Protein AF-A0A2D6WS29-F1 (afdb_monomer_lite)

Structure (mmCIF, N/CA/C/O backbone):
data_AF-A0A2D6WS29-F1
#
_entry.id   AF-A0A2D6WS29-F1
#
loop_
_atom_site.group_PDB
_atom_site.id
_atom_site.type_symbol
_atom_site.label_atom_id
_atom_site.label_alt_id
_atom_site.label_comp_id
_atom_site.label_asym_id
_atom_site.label_entity_id
_atom_site.label_seq_id
_atom_site.pdbx_PDB_ins_code
_atom_site.Cartn_x
_atom_site.Cartn_y
_atom_site.Cartn_z
_atom_site.occupancy
_atom_site.B_iso_or_equiv
_atom_site.auth_seq_id
_atom_site.auth_comp_id
_atom_site.auth_asym_id
_atom_site.auth_atom_id
_atom_site.pdbx_PDB_model_num
ATOM 1 N N . MET A 1 1 ? -0.298 -12.961 -7.256 1.00 84.88 1 MET A N 1
ATOM 2 C CA . MET A 1 1 ? 0.796 -12.312 -8.012 1.00 84.88 1 MET A CA 1
ATOM 3 C C . MET A 1 1 ? 0.191 -11.856 -9.319 1.00 84.88 1 MET A C 1
ATOM 5 O O . MET A 1 1 ? -0.651 -12.585 -9.827 1.00 84.88 1 MET A O 1
ATOM 9 N N . PHE A 1 2 ? 0.563 -10.676 -9.800 1.00 91.56 2 PHE A N 1
ATOM 10 C CA . PHE A 1 2 ? -0.027 -10.065 -10.992 1.00 91.56 2 PHE A CA 1
ATOM 11 C C . PHE A 1 2 ? 1.018 -9.941 -12.096 1.00 91.56 2 PHE A C 1
ATOM 13 O O . PHE A 1 2 ? 2.192 -9.732 -11.808 1.00 91.56 2 PHE A O 1
ATOM 20 N N . ASP A 1 3 ? 0.596 -10.082 -13.338 1.00 88.62 3 ASP A N 1
ATOM 21 C CA . ASP A 1 3 ? 1.409 -9.943 -14.551 1.00 88.62 3 ASP A CA 1
ATOM 22 C C . ASP A 1 3 ? 0.886 -8.821 -15.459 1.00 88.62 3 ASP A C 1
ATOM 24 O O . ASP A 1 3 ? 1.663 -8.179 -16.156 1.00 88.62 3 ASP A O 1
ATOM 28 N N . THR A 1 4 ? -0.414 -8.527 -15.388 1.00 89.88 4 THR A N 1
ATOM 29 C CA . THR A 1 4 ? -1.097 -7.522 -16.208 1.00 89.88 4 THR A CA 1
ATOM 30 C C . THR A 1 4 ? -2.031 -6.637 -15.378 1.00 89.88 4 THR A C 1
ATOM 32 O O . THR A 1 4 ? -2.475 -7.011 -14.287 1.00 89.88 4 THR A O 1
ATOM 35 N N . GLN A 1 5 ? -2.369 -5.453 -15.904 1.00 90.50 5 GLN A N 1
ATOM 36 C CA . GLN A 1 5 ? -3.372 -4.576 -15.286 1.00 90.50 5 GLN A CA 1
ATOM 37 C C . GLN A 1 5 ? -4.768 -5.221 -15.270 1.00 90.50 5 GLN A C 1
ATOM 39 O O . GLN A 1 5 ? -5.537 -4.986 -14.337 1.00 90.50 5 GLN A O 1
ATOM 44 N N . ASP A 1 6 ? -5.085 -6.056 -16.261 1.00 88.69 6 ASP A N 1
ATOM 45 C CA . ASP A 1 6 ? -6.366 -6.763 -16.343 1.00 88.69 6 ASP A CA 1
ATOM 46 C C . ASP A 1 6 ? -6.488 -7.836 -15.261 1.00 88.69 6 ASP A C 1
ATOM 48 O O . ASP A 1 6 ? -7.550 -7.978 -14.661 1.00 88.69 6 ASP A O 1
ATOM 52 N N . ALA A 1 7 ? -5.392 -8.522 -14.916 1.00 91.00 7 ALA A N 1
ATOM 53 C CA . ALA A 1 7 ? -5.370 -9.437 -13.775 1.00 91.00 7 ALA A CA 1
ATOM 54 C C . ALA A 1 7 ? -5.639 -8.707 -12.447 1.00 91.00 7 ALA A C 1
ATOM 56 O O . ALA A 1 7 ? -6.324 -9.240 -11.571 1.00 91.00 7 ALA A O 1
ATOM 57 N N . VAL A 1 8 ? -5.131 -7.476 -12.294 1.00 91.44 8 VAL A N 1
ATOM 58 C CA . VAL A 1 8 ? -5.461 -6.625 -11.139 1.00 91.44 8 VAL A CA 1
ATOM 59 C C . VAL A 1 8 ? -6.936 -6.230 -11.171 1.00 91.44 8 VAL A C 1
ATOM 61 O O . VAL A 1 8 ? -7.610 -6.368 -10.157 1.00 91.44 8 VAL A O 1
ATOM 64 N N . ALA A 1 9 ? -7.460 -5.787 -12.315 1.00 89.62 9 ALA A N 1
ATOM 65 C CA . ALA A 1 9 ? -8.868 -5.410 -12.446 1.00 89.62 9 ALA A CA 1
ATOM 66 C C . ALA A 1 9 ? -9.812 -6.587 -12.144 1.00 89.62 9 ALA A C 1
ATOM 68 O O . ALA A 1 9 ? -10.751 -6.434 -11.369 1.00 89.62 9 ALA A O 1
ATOM 69 N N . ALA A 1 10 ? -9.511 -7.779 -12.663 1.00 90.25 10 ALA A N 1
ATOM 70 C CA . ALA A 1 10 ? -10.281 -8.995 -12.417 1.00 90.25 10 ALA A CA 1
ATOM 71 C C . ALA A 1 10 ? -10.328 -9.368 -10.926 1.00 90.25 10 ALA A C 1
ATOM 73 O O . ALA A 1 10 ? -11.366 -9.800 -10.431 1.00 90.25 10 ALA A O 1
ATOM 74 N N . ALA A 1 11 ? -9.235 -9.152 -10.187 1.00 90.56 11 ALA A N 1
ATOM 75 C CA . ALA A 1 11 ? -9.187 -9.405 -8.746 1.00 90.56 11 ALA A CA 1
ATOM 76 C C . ALA A 1 11 ? -10.026 -8.422 -7.905 1.00 90.56 11 ALA A C 1
ATOM 78 O O . ALA A 1 11 ? -10.224 -8.673 -6.717 1.00 90.56 11 ALA A O 1
ATOM 79 N N . PHE A 1 12 ? -10.484 -7.317 -8.500 1.00 93.00 12 PHE A N 1
ATOM 80 C CA . PHE A 1 12 ? -11.317 -6.291 -7.867 1.00 93.00 12 PHE A CA 1
ATOM 81 C C . PHE A 1 12 ? -12.674 -6.123 -8.568 1.00 93.00 12 PHE A C 1
ATOM 83 O O . PHE A 1 12 ? -13.382 -5.154 -8.297 1.00 93.00 12 PHE A O 1
ATOM 90 N N . ALA A 1 13 ? -13.053 -7.047 -9.457 1.00 89.00 13 ALA A N 1
ATOM 91 C CA . ALA A 1 13 ? -14.293 -6.956 -10.227 1.00 89.00 13 ALA A CA 1
ATOM 92 C C . ALA A 1 13 ? -15.543 -6.936 -9.327 1.00 89.00 13 ALA A C 1
ATOM 94 O O . ALA A 1 13 ? -16.506 -6.229 -9.606 1.00 89.00 13 ALA A O 1
ATOM 95 N N . ASP A 1 14 ? -15.511 -7.645 -8.197 1.00 88.25 14 ASP A N 1
ATOM 96 C CA . ASP A 1 14 ? -16.568 -7.638 -7.178 1.00 88.25 14 ASP A CA 1
ATOM 97 C C . ASP A 1 14 ? -16.692 -6.294 -6.435 1.00 88.25 14 ASP A C 1
ATOM 99 O O . ASP A 1 14 ? -17.742 -5.977 -5.870 1.00 88.25 14 ASP A O 1
ATOM 103 N N . LEU A 1 15 ? -15.635 -5.481 -6.462 1.00 89.56 15 LEU A N 1
ATOM 104 C CA . LEU A 1 15 ? -15.548 -4.189 -5.788 1.00 89.56 15 LEU A CA 1
ATOM 105 C C . LEU A 1 15 ? -15.700 -2.999 -6.738 1.00 89.56 15 LEU A C 1
ATOM 107 O O . LEU A 1 15 ? -15.555 -1.871 -6.278 1.00 89.56 15 LEU A O 1
ATOM 111 N N . GLU A 1 16 ? -16.006 -3.209 -8.022 1.00 86.62 16 GLU A N 1
ATOM 112 C CA . GLU A 1 16 ? -16.038 -2.147 -9.042 1.00 86.62 16 GLU A CA 1
ATOM 113 C C . GLU A 1 16 ? -16.914 -0.950 -8.632 1.00 86.62 16 GLU A C 1
ATOM 115 O O . GLU A 1 16 ? -16.499 0.197 -8.765 1.00 86.62 16 GLU A O 1
ATOM 120 N N . HIS A 1 17 ? -18.065 -1.213 -8.007 1.00 84.88 17 HIS A N 1
ATOM 121 C CA . HIS A 1 17 ? -18.982 -0.197 -7.473 1.00 84.88 17 HIS A CA 1
ATOM 122 C C . HIS A 1 17 ? -18.401 0.688 -6.347 1.00 84.88 17 HIS A C 1
ATOM 124 O O . HIS A 1 17 ? -18.993 1.708 -5.997 1.00 84.88 17 HIS A O 1
ATOM 130 N N . LEU A 1 18 ? -17.277 0.292 -5.744 1.00 86.19 18 LEU A N 1
ATOM 131 C CA . LEU A 1 18 ? -16.564 1.026 -4.690 1.00 86.19 18 LEU A CA 1
ATOM 132 C C . LEU A 1 18 ? -15.261 1.651 -5.188 1.00 86.19 18 LEU A C 1
ATOM 134 O O . LEU A 1 18 ? -14.570 2.318 -4.409 1.00 86.19 18 LEU A O 1
ATOM 138 N N . LEU A 1 19 ? -14.899 1.416 -6.447 1.00 87.88 19 LEU A N 1
ATOM 139 C CA . LEU A 1 19 ? -13.740 2.029 -7.071 1.00 87.88 19 LEU A CA 1
ATOM 140 C C . LEU A 1 19 ? -14.115 3.398 -7.636 1.00 87.88 19 LEU A C 1
ATOM 142 O O . LEU A 1 19 ? -15.277 3.702 -7.898 1.00 87.88 19 LEU A O 1
ATOM 146 N N . GLU A 1 20 ? -13.113 4.254 -7.790 1.00 81.94 20 GLU A N 1
ATOM 147 C CA . GLU A 1 20 ? -13.260 5.455 -8.596 1.00 81.94 20 GLU A CA 1
ATOM 148 C C . GLU A 1 20 ? -13.611 5.016 -10.020 1.00 81.94 20 GLU A C 1
ATOM 150 O O . GLU A 1 20 ? -12.925 4.155 -10.584 1.00 81.94 20 GLU A O 1
ATOM 155 N N . GLU A 1 21 ? -14.682 5.579 -10.591 1.00 69.88 21 GLU A N 1
ATOM 156 C CA . GLU A 1 21 ? -14.997 5.360 -11.999 1.00 69.88 21 GLU A CA 1
ATOM 157 C C . GLU A 1 21 ? -13.727 5.635 -12.796 1.00 69.88 21 GLU A C 1
ATOM 159 O O . GLU A 1 21 ? -13.125 6.707 -12.663 1.00 69.88 21 GLU A O 1
ATOM 164 N N . ARG A 1 22 ? -13.295 4.664 -13.611 1.00 54.88 22 ARG A N 1
ATOM 165 C CA . ARG A 1 22 ? -12.237 4.912 -14.587 1.00 54.88 22 ARG A CA 1
ATOM 166 C C . ARG A 1 22 ? -12.771 5.983 -15.522 1.00 54.88 22 ARG A C 1
ATOM 168 O O . ARG A 1 22 ? -13.411 5.670 -16.523 1.00 54.88 22 ARG A O 1
ATOM 175 N N . GLN A 1 23 ? -12.503 7.248 -15.207 1.00 42.84 23 GLN A N 1
ATOM 176 C CA . GLN A 1 23 ? -12.627 8.298 -16.191 1.00 42.84 23 GLN A CA 1
ATOM 177 C C . GLN A 1 23 ? -11.756 7.829 -17.355 1.00 42.84 23 GLN A C 1
ATOM 179 O O . GLN A 1 23 ? -10.572 7.538 -17.132 1.00 42.84 23 GLN A O 1
ATOM 184 N N . PRO A 1 24 ? -12.322 7.650 -18.562 1.00 36.03 24 PRO A N 1
ATOM 185 C CA . PRO A 1 24 ? -11.526 7.261 -19.712 1.00 36.03 24 PRO A CA 1
ATOM 186 C C . PRO A 1 24 ? -10.345 8.220 -19.765 1.00 36.03 24 PRO A C 1
ATOM 188 O O . PRO A 1 24 ? -10.563 9.425 -19.637 1.00 36.03 24 PRO A O 1
ATOM 191 N N . ALA A 1 25 ? -9.126 7.672 -19.844 1.00 37.72 25 ALA A N 1
ATOM 192 C CA . ALA A 1 25 ? -7.869 8.412 -19.788 1.00 37.72 25 ALA A CA 1
ATOM 193 C C . ALA A 1 25 ? -7.955 9.615 -20.726 1.00 37.72 25 ALA A C 1
ATOM 195 O O . ALA A 1 25 ? -7.787 9.450 -21.926 1.00 37.72 25 ALA A O 1
ATOM 196 N N . HIS A 1 26 ? -8.327 10.771 -20.171 1.00 43.31 26 HIS A N 1
ATOM 197 C CA . HIS A 1 26 ? -8.846 11.922 -20.898 1.00 43.31 26 HIS A CA 1
ATOM 198 C C . HIS A 1 26 ? -9.660 11.519 -22.141 1.00 43.31 26 HIS A C 1
ATOM 200 O O . HIS A 1 26 ? -9.101 11.435 -23.238 1.00 43.31 26 HIS A O 1
ATOM 206 N N . ALA A 1 27 ? -10.985 11.341 -22.025 1.00 40.34 27 ALA A N 1
ATOM 207 C CA . ALA A 1 27 ? -11.844 11.595 -23.187 1.00 40.34 27 ALA A CA 1
ATOM 208 C C . ALA A 1 27 ? -11.322 12.897 -23.800 1.00 40.34 27 ALA A C 1
ATOM 210 O O . ALA A 1 27 ? -11.296 13.900 -23.083 1.00 40.34 27 ALA A O 1
ATOM 211 N N . ARG A 1 28 ? -10.721 12.809 -25.005 1.00 48.47 28 ARG A N 1
ATOM 212 C CA . ARG A 1 28 ? -9.866 13.864 -25.571 1.00 48.47 28 ARG A CA 1
ATOM 213 C C . ARG A 1 28 ? -10.527 15.190 -25.247 1.00 48.47 28 ARG A C 1
ATOM 215 O O . ARG A 1 28 ? -11.671 15.374 -25.647 1.00 48.47 28 ARG A O 1
ATOM 222 N N . TYR A 1 29 ? -9.867 16.032 -24.452 1.00 64.69 29 TYR A N 1
ATOM 223 C CA . TYR A 1 29 ? -10.453 17.300 -24.038 1.00 64.69 29 TYR A CA 1
ATOM 224 C C . TYR A 1 29 ? -10.561 18.148 -25.302 1.00 64.69 29 TYR A C 1
ATOM 226 O O . TYR A 1 29 ? -9.579 18.715 -25.776 1.00 64.69 29 TYR A O 1
ATOM 234 N N . VAL A 1 30 ? -11.728 18.077 -25.935 1.00 75.50 30 VAL A N 1
ATOM 235 C CA . VAL A 1 30 ? -12.054 18.718 -27.200 1.00 75.50 30 VAL A CA 1
ATOM 236 C C . VAL A 1 30 ? -13.146 19.722 -26.923 1.00 75.50 30 VAL A C 1
ATOM 238 O O . VAL A 1 30 ? -14.045 19.493 -26.111 1.00 75.50 30 VAL A O 1
ATOM 241 N N . CYS A 1 31 ? -13.065 20.863 -27.589 1.00 74.56 31 CYS A N 1
ATOM 242 C CA . CYS A 1 31 ? -14.087 21.877 -27.454 1.00 74.56 31 CYS A CA 1
ATOM 243 C C . CYS A 1 31 ? -15.406 21.305 -27.978 1.00 74.56 31 CYS A C 1
ATOM 245 O O . CYS A 1 31 ? -15.473 20.874 -29.128 1.00 74.56 31 CYS A O 1
ATOM 247 N N . ALA A 1 32 ? -16.461 21.343 -27.162 1.00 75.69 32 ALA A N 1
ATOM 248 C CA . ALA A 1 32 ? -17.780 20.848 -27.559 1.00 75.69 32 ALA A CA 1
ATOM 249 C C . ALA A 1 32 ? -18.361 21.594 -28.778 1.00 75.69 32 ALA A C 1
ATOM 251 O O . ALA A 1 32 ? -19.249 21.078 -29.447 1.00 75.69 32 ALA A O 1
ATOM 252 N N . VAL A 1 33 ? -17.856 22.799 -29.066 1.00 78.81 33 VAL A N 1
ATOM 253 C CA . VAL A 1 33 ? -18.329 23.658 -30.159 1.00 78.81 33 VAL A CA 1
ATOM 254 C C . VAL A 1 33 ? -17.526 23.456 -31.445 1.00 78.81 33 VAL A C 1
ATOM 256 O O . VAL A 1 33 ? -18.114 23.387 -32.518 1.00 78.81 33 VAL A O 1
ATOM 259 N N . CYS A 1 34 ? -16.194 23.362 -31.368 1.00 82.50 34 CYS A N 1
ATOM 260 C CA . CYS A 1 34 ? -15.343 23.343 -32.567 1.00 82.50 34 CYS A CA 1
ATOM 261 C C . CYS A 1 34 ? -14.404 22.135 -32.685 1.00 82.50 34 CYS A C 1
ATOM 263 O O . CYS A 1 34 ? -13.655 22.040 -33.652 1.00 82.50 34 CYS A O 1
ATOM 265 N N . GLY A 1 35 ? -14.385 21.237 -31.698 1.00 81.12 35 GLY A N 1
ATOM 266 C CA . GLY A 1 35 ? -13.481 20.085 -31.664 1.00 81.12 35 GLY A CA 1
ATOM 267 C C . GLY A 1 35 ? -12.006 20.424 -31.405 1.00 81.12 35 GLY A C 1
ATOM 268 O O . GLY A 1 35 ? -11.173 19.521 -31.398 1.00 81.12 35 GLY A O 1
ATOM 269 N N . GLY A 1 36 ? -11.663 21.698 -31.181 1.00 79.94 36 GLY A N 1
ATOM 270 C CA . GLY A 1 36 ? -10.294 22.134 -30.904 1.00 79.94 36 GLY A CA 1
ATOM 271 C C . GLY A 1 36 ? -9.732 21.536 -29.611 1.00 79.94 36 GLY A C 1
ATOM 272 O O . GLY A 1 36 ? -10.459 21.361 -28.636 1.00 79.94 36 GLY A O 1
ATOM 273 N N . THR A 1 37 ? -8.432 21.239 -29.606 1.00 78.12 37 THR A N 1
ATOM 274 C CA . THR A 1 37 ? -7.717 20.588 -28.489 1.00 78.12 37 THR A CA 1
ATOM 275 C C . THR A 1 37 ? -6.831 21.543 -27.688 1.00 78.12 37 THR A C 1
ATOM 277 O O . THR A 1 37 ? -6.173 21.123 -26.739 1.00 78.12 37 THR A O 1
ATOM 280 N N . HIS A 1 38 ? -6.772 22.818 -28.080 1.00 78.44 38 HIS A N 1
ATOM 281 C CA . HIS A 1 38 ? -5.945 23.837 -27.439 1.00 78.44 38 HIS A CA 1
ATOM 282 C C . HIS A 1 38 ? -6.805 24.790 -26.607 1.00 78.44 38 HIS A C 1
ATOM 284 O O . HIS A 1 38 ? -7.804 25.333 -27.090 1.00 78.44 38 HIS A O 1
ATOM 290 N N . PHE A 1 39 ? -6.394 24.995 -25.356 1.00 80.62 39 PHE A N 1
ATOM 291 C CA . PHE A 1 39 ? -7.100 25.821 -24.385 1.00 80.62 39 PHE A CA 1
ATOM 292 C C . PHE A 1 39 ? -6.112 26.665 -23.585 1.00 80.62 39 PHE A C 1
ATOM 294 O O . PHE A 1 39 ? -5.075 26.155 -23.161 1.00 80.62 39 PHE A O 1
ATOM 301 N N . ASP A 1 40 ? -6.476 27.920 -23.343 1.00 78.50 40 ASP A N 1
ATOM 302 C CA . ASP A 1 40 ? -5.787 28.808 -22.413 1.00 78.50 40 ASP A CA 1
ATOM 303 C C . ASP A 1 40 ? -6.520 28.811 -21.070 1.00 78.50 40 ASP A C 1
ATOM 305 O O . ASP A 1 40 ? -7.748 28.921 -21.014 1.00 78.50 40 ASP A O 1
ATOM 309 N N . ARG A 1 41 ? -5.766 28.703 -19.974 1.00 77.31 41 ARG A N 1
ATOM 310 C CA . ARG A 1 41 ? -6.326 28.678 -18.619 1.00 77.31 41 ARG A CA 1
ATOM 311 C C . ARG A 1 41 ? -6.425 30.088 -18.044 1.00 77.31 41 ARG A C 1
ATOM 313 O O . ARG A 1 41 ? -5.408 30.749 -17.831 1.00 77.31 41 ARG A O 1
ATOM 320 N N . GLY A 1 42 ? -7.644 30.516 -17.739 1.00 69.38 42 GLY A N 1
ATOM 321 C CA . GLY A 1 42 ? -7.941 31.735 -16.994 1.00 69.38 42 GLY A CA 1
ATOM 322 C C . GLY A 1 42 ? -8.217 31.453 -15.516 1.00 69.38 42 GLY A C 1
ATOM 323 O O . GLY A 1 42 ? -8.604 30.350 -15.136 1.00 69.38 42 GLY A O 1
ATOM 324 N N . SER A 1 43 ? -8.028 32.464 -14.669 1.00 71.06 43 SER A N 1
ATOM 325 C CA . SER A 1 43 ? -8.416 32.442 -13.255 1.00 71.06 43 SER A CA 1
ATOM 326 C C . SER A 1 43 ? -9.047 33.779 -12.884 1.00 71.06 43 SER A C 1
ATOM 328 O O . SER A 1 43 ? -8.679 34.824 -13.430 1.00 71.06 43 SER A O 1
ATOM 330 N N . ASN A 1 44 ? -10.023 33.746 -11.978 1.00 67.38 44 ASN A N 1
ATOM 331 C CA . ASN A 1 44 ? -10.654 34.963 -11.487 1.00 67.38 44 ASN A CA 1
ATOM 332 C C . ASN A 1 44 ? -9.736 35.666 -10.470 1.00 67.38 44 ASN A C 1
ATOM 334 O O . ASN A 1 44 ? -9.187 35.008 -9.581 1.00 67.38 44 ASN A O 1
ATOM 338 N N . PRO A 1 45 ? -9.591 37.003 -10.535 1.00 53.91 45 PRO A N 1
ATOM 339 C CA . PRO A 1 45 ? -8.806 37.753 -9.560 1.00 53.91 45 PRO A CA 1
ATOM 340 C C . PRO A 1 45 ? -9.297 37.481 -8.131 1.00 53.91 45 PRO A C 1
ATOM 342 O O . PRO A 1 45 ? -10.466 37.698 -7.824 1.00 53.91 45 PRO A O 1
ATOM 345 N N . GLY A 1 46 ? -8.404 37.007 -7.259 1.00 54.38 46 GLY A N 1
ATOM 346 C CA . GLY A 1 46 ? -8.722 36.696 -5.859 1.00 54.38 46 GLY A CA 1
ATOM 347 C C . GLY A 1 46 ? -9.182 35.258 -5.583 1.00 54.38 46 GLY A C 1
ATOM 348 O O . GLY A 1 46 ? -9.349 34.918 -4.417 1.00 54.38 46 GLY A O 1
ATOM 349 N N . HIS A 1 47 ? -9.320 34.400 -6.603 1.00 54.78 47 HIS A N 1
ATOM 350 C CA . HIS A 1 47 ? -9.623 32.971 -6.442 1.00 54.78 47 HIS A CA 1
ATOM 351 C C . HIS A 1 47 ? -8.511 32.101 -7.045 1.00 54.78 47 HIS A C 1
ATOM 353 O O . HIS A 1 47 ? -8.573 31.712 -8.208 1.00 54.78 47 HIS A O 1
ATOM 359 N N . SER A 1 48 ? -7.505 31.752 -6.237 1.00 56.69 48 SER A N 1
ATOM 360 C CA . SER A 1 48 ? -6.357 30.928 -6.659 1.00 56.69 48 SER A CA 1
ATOM 361 C C . SER A 1 48 ? -6.720 29.501 -7.087 1.00 56.69 48 SER A C 1
ATOM 363 O O . SER A 1 48 ? -5.929 28.852 -7.763 1.00 56.69 48 SER A O 1
ATOM 365 N N . GLU A 1 49 ? -7.903 29.017 -6.706 1.00 53.31 49 GLU A N 1
ATOM 366 C CA . GLU A 1 49 ? -8.348 27.633 -6.930 1.00 53.31 49 GLU A CA 1
ATOM 367 C C . GLU A 1 49 ? -9.539 27.527 -7.896 1.00 53.31 49 GLU A C 1
ATOM 369 O O . GLU A 1 49 ? -9.989 26.426 -8.208 1.00 53.31 49 GLU A O 1
ATOM 374 N N . CYS A 1 50 ? -10.031 28.657 -8.419 1.00 60.78 50 CYS A N 1
ATOM 375 C CA . CYS A 1 50 ? -11.048 28.678 -9.468 1.00 60.78 50 CYS A CA 1
ATOM 376 C C . CYS A 1 50 ? -10.386 29.037 -10.798 1.00 60.78 50 CYS A C 1
ATOM 378 O O . CYS A 1 50 ? -9.873 30.148 -10.973 1.00 60.78 50 CYS A O 1
ATOM 380 N N . TYR A 1 51 ? -10.414 28.098 -11.738 1.00 66.06 51 TYR A N 1
ATOM 381 C CA . TYR A 1 51 ? -9.935 28.297 -13.097 1.00 66.06 51 TYR A CA 1
ATOM 382 C C . TYR A 1 51 ? -11.025 27.939 -14.104 1.00 66.06 51 TYR A C 1
ATOM 384 O O . TYR A 1 51 ? -11.956 27.200 -13.795 1.00 66.06 51 TYR A O 1
ATOM 392 N N . TYR A 1 52 ? -10.916 28.510 -15.296 1.00 73.19 52 TYR A N 1
ATOM 393 C CA . TYR A 1 52 ? -11.742 28.181 -16.450 1.00 73.19 52 TYR A CA 1
ATOM 394 C C . TYR A 1 52 ? -10.833 28.029 -17.665 1.00 73.19 52 TYR A C 1
ATOM 396 O O . TYR A 1 52 ? -9.815 28.716 -17.773 1.00 73.19 52 TYR A O 1
ATOM 404 N N . ASP A 1 53 ? -11.197 27.141 -18.582 1.00 78.88 53 ASP A N 1
ATOM 405 C CA . ASP A 1 53 ? -10.431 26.921 -19.804 1.00 78.88 53 ASP A CA 1
ATOM 406 C C . ASP A 1 53 ? -11.151 27.581 -20.984 1.00 78.88 53 ASP A C 1
ATOM 408 O O . ASP A 1 53 ? -12.351 27.388 -21.192 1.00 78.88 53 ASP A O 1
ATOM 412 N N . VAL A 1 54 ? -10.419 28.361 -21.776 1.00 81.50 54 VAL A N 1
ATOM 413 C CA . VAL A 1 54 ? -10.934 29.043 -22.968 1.00 81.50 54 VAL A CA 1
ATOM 414 C C . VAL A 1 54 ? -10.338 28.386 -24.201 1.00 81.50 54 VAL A C 1
ATOM 416 O O . VAL A 1 54 ? -9.120 28.334 -24.349 1.00 81.50 54 VAL A O 1
ATOM 419 N N . CYS A 1 55 ? -11.178 27.882 -25.104 1.00 85.31 55 CYS A N 1
ATOM 420 C CA . CYS A 1 55 ? -10.698 27.296 -26.353 1.00 85.31 55 CYS A CA 1
ATOM 421 C C . CYS A 1 55 ? -10.004 28.362 -27.211 1.00 85.31 55 CYS A C 1
ATOM 423 O O . CYS A 1 55 ? -10.623 29.363 -27.572 1.00 85.31 55 CYS A O 1
ATOM 425 N N . THR A 1 56 ? -8.756 28.124 -27.611 1.00 83.44 56 THR A N 1
ATOM 426 C CA . THR A 1 56 ? -7.992 29.084 -28.429 1.00 83.44 56 THR A CA 1
ATOM 427 C C . THR A 1 56 ? -8.523 29.189 -29.858 1.00 83.44 56 THR A C 1
ATOM 429 O O . THR A 1 56 ? -8.309 30.195 -30.526 1.00 83.44 56 THR A O 1
ATOM 432 N N . SER A 1 57 ? -9.238 28.165 -30.339 1.00 83.44 57 SER A N 1
ATOM 433 C CA . SER A 1 57 ? -9.756 28.119 -31.711 1.00 83.44 57 SER A CA 1
ATOM 434 C C . SER A 1 57 ? -11.093 28.842 -31.894 1.00 83.44 57 SER A C 1
ATOM 436 O O . SER A 1 57 ? -11.352 29.352 -32.977 1.00 83.44 57 SER A O 1
ATOM 438 N N . CYS A 1 58 ? -11.959 28.876 -30.875 1.00 86.25 58 CYS A N 1
ATOM 439 C CA . CYS A 1 58 ? -13.299 29.478 -30.991 1.00 86.25 58 CYS A CA 1
ATOM 440 C C . CYS A 1 58 ? -13.688 30.418 -29.840 1.00 86.25 58 CYS A C 1
ATOM 442 O O . CYS A 1 58 ? -14.758 31.019 -29.881 1.00 86.25 58 CYS A O 1
ATOM 444 N N . GLY A 1 59 ? -12.856 30.545 -28.806 1.00 80.00 59 GLY A N 1
ATOM 445 C CA . GLY A 1 59 ? -13.127 31.399 -27.649 1.00 80.00 59 GLY A CA 1
ATOM 446 C C . GLY A 1 59 ? -14.191 30.861 -26.689 1.00 80.00 59 GLY A C 1
ATOM 447 O O . GLY A 1 59 ? -14.527 31.543 -25.724 1.00 80.00 59 GLY A O 1
ATOM 448 N N . THR A 1 60 ? -14.735 29.658 -26.914 1.00 82.81 60 THR A N 1
ATOM 449 C CA . THR A 1 60 ? -15.704 29.059 -25.989 1.00 82.81 60 THR A CA 1
ATOM 450 C C . THR A 1 60 ? -15.046 28.763 -24.646 1.00 82.81 60 THR A C 1
ATOM 452 O O . THR A 1 60 ? -14.035 28.061 -24.579 1.00 82.81 60 THR A O 1
ATOM 455 N N . ILE A 1 61 ? -15.658 29.276 -23.579 1.00 75.50 61 ILE A N 1
ATOM 456 C CA . ILE A 1 61 ? -15.289 28.967 -22.201 1.00 75.50 61 ILE A CA 1
ATOM 457 C C . ILE A 1 61 ? -15.897 27.609 -21.858 1.00 75.50 61 ILE A C 1
ATOM 459 O O . ILE A 1 61 ? -17.119 27.460 -21.804 1.00 75.50 61 ILE A O 1
ATOM 463 N N . MET A 1 62 ? -15.043 26.615 -21.643 1.00 66.31 62 MET A N 1
ATOM 464 C CA . MET A 1 62 ? -15.460 25.329 -21.106 1.00 66.31 62 MET A CA 1
ATOM 465 C C . MET A 1 62 ? -15.575 25.486 -19.592 1.00 66.31 62 MET A C 1
ATOM 467 O O . MET A 1 62 ? -14.595 25.790 -18.910 1.00 66.31 62 MET A O 1
ATOM 471 N N . ALA A 1 63 ? -16.778 25.289 -19.057 1.00 56.62 63 ALA A N 1
ATOM 472 C CA . ALA A 1 63 ? -16.988 25.179 -17.620 1.00 56.62 63 ALA A CA 1
ATOM 473 C C . ALA A 1 63 ? -16.472 23.808 -17.151 1.00 56.62 63 ALA A C 1
ATOM 475 O O . ALA A 1 63 ? -17.254 22.896 -16.892 1.00 56.62 63 ALA A O 1
ATOM 476 N N . SER A 1 64 ? -15.151 23.619 -17.112 1.00 51.25 64 SER A N 1
ATOM 477 C CA . SER A 1 64 ? -14.570 22.448 -16.466 1.00 51.25 64 SER A CA 1
ATOM 478 C C . SER A 1 64 ? -14.710 22.638 -14.959 1.00 51.25 64 SER A C 1
ATOM 480 O O . SER A 1 64 ? -14.067 23.484 -14.353 1.00 51.25 64 SER A O 1
ATOM 482 N N . THR A 1 65 ? -15.669 21.898 -14.405 1.00 45.00 65 THR A N 1
ATOM 483 C CA . THR A 1 65 ? -15.786 21.443 -13.018 1.00 45.00 65 THR A CA 1
ATOM 484 C C . THR A 1 65 ? -15.121 22.343 -11.983 1.00 45.00 65 THR A C 1
ATOM 486 O O . THR A 1 65 ? -13.903 22.305 -11.821 1.00 45.00 65 THR A O 1
ATOM 489 N N . PHE A 1 66 ? -15.942 23.083 -11.223 1.00 41.91 66 PHE A N 1
ATOM 490 C CA . PHE A 1 66 ? -15.547 23.670 -9.943 1.00 41.91 66 PHE A CA 1
ATOM 491 C C . PHE A 1 66 ? -14.588 22.711 -9.236 1.00 41.91 66 PHE A C 1
ATOM 493 O O . PHE A 1 66 ? -14.981 21.593 -8.892 1.00 41.91 66 PHE A O 1
ATOM 500 N N . GLY A 1 67 ? -13.325 23.113 -9.071 1.00 43.53 67 GLY A N 1
ATOM 501 C CA . GLY A 1 67 ? -12.422 22.401 -8.185 1.00 43.53 67 GLY A CA 1
ATOM 502 C C . GLY A 1 67 ? -13.130 22.337 -6.843 1.00 43.53 67 GLY A C 1
ATOM 503 O O . GLY A 1 67 ? -13.366 23.376 -6.231 1.00 43.53 67 GLY A O 1
ATOM 504 N N . VAL A 1 68 ? -13.579 21.146 -6.440 1.00 41.47 68 VAL A N 1
ATOM 505 C CA . VAL A 1 68 ? -14.150 20.956 -5.109 1.00 41.47 68 VAL A CA 1
ATOM 506 C C . VAL A 1 68 ? -13.028 21.328 -4.159 1.00 41.47 68 VAL A C 1
ATOM 508 O O . VAL A 1 68 ? -12.045 20.591 -4.064 1.00 41.47 68 VAL A O 1
ATOM 511 N N . CYS A 1 69 ? -13.156 22.504 -3.545 1.00 39.09 69 CYS A N 1
ATOM 512 C CA . CYS A 1 69 ? -12.228 23.003 -2.550 1.00 39.09 69 CYS A CA 1
ATOM 513 C C . CYS A 1 69 ? -12.018 21.890 -1.521 1.00 39.09 69 CYS A C 1
ATOM 515 O O . CYS A 1 69 ? -12.984 21.280 -1.052 1.00 39.09 69 CYS A O 1
ATOM 517 N N . ASP A 1 70 ? -10.764 21.594 -1.195 1.00 42.72 70 ASP A N 1
ATOM 518 C CA . ASP A 1 70 ? -10.427 20.568 -0.204 1.00 42.72 70 ASP A CA 1
ATOM 519 C C . ASP A 1 70 ? -11.091 20.881 1.161 1.00 42.72 70 ASP A C 1
ATOM 521 O O . ASP A 1 70 ? -11.520 19.987 1.891 1.00 42.72 70 ASP A O 1
ATOM 525 N N . ASP A 1 71 ? -11.334 22.170 1.429 1.00 41.66 71 ASP A N 1
ATOM 526 C CA . ASP A 1 71 ? -12.032 22.695 2.613 1.00 41.66 71 ASP A CA 1
ATOM 527 C C . ASP A 1 71 ? -13.543 22.361 2.637 1.00 41.66 71 ASP A C 1
ATOM 529 O O . ASP A 1 71 ? -14.182 22.342 3.689 1.00 41.66 71 ASP A O 1
ATOM 533 N N . GLN A 1 72 ? -14.139 22.029 1.484 1.00 44.31 72 GLN A N 1
ATOM 534 C CA . GLN A 1 72 ? -15.518 21.528 1.387 1.00 44.31 72 GLN A CA 1
ATOM 535 C C . GLN A 1 72 ? -15.619 20.008 1.574 1.00 44.31 72 GLN A C 1
ATOM 537 O O . GLN A 1 72 ? -16.700 19.513 1.900 1.00 44.31 72 GLN A O 1
ATOM 542 N N . ARG A 1 73 ? -14.516 19.256 1.421 1.00 46.97 73 ARG A N 1
ATOM 543 C CA . ARG A 1 73 ? -14.472 17.826 1.781 1.00 46.97 73 ARG A CA 1
ATOM 544 C C . ARG A 1 73 ? -14.265 17.614 3.278 1.00 46.97 73 ARG A C 1
ATOM 546 O O . ARG A 1 73 ? -14.735 16.606 3.805 1.00 46.97 73 ARG A O 1
ATOM 553 N N . TYR A 1 74 ? -13.624 18.554 3.977 1.00 44.00 74 TYR A N 1
ATOM 554 C CA . TYR A 1 74 ? -13.340 18.425 5.405 1.00 44.00 74 TYR A CA 1
ATOM 555 C C . TYR A 1 74 ? -13.547 19.744 6.155 1.00 44.00 74 TYR A C 1
ATOM 557 O O . TYR A 1 74 ? -12.778 20.675 5.956 1.00 44.00 74 TYR A O 1
ATOM 565 N N . PRO A 1 75 ? -14.513 19.827 7.092 1.00 36.50 75 PRO A N 1
ATOM 566 C CA . PRO A 1 75 ? -14.679 21.029 7.902 1.00 36.50 75 PRO A CA 1
ATOM 567 C C . PRO A 1 75 ? -13.436 21.283 8.778 1.00 36.50 75 PRO A C 1
ATOM 569 O O . PRO A 1 75 ? -12.803 20.319 9.230 1.00 36.50 75 PRO A O 1
ATOM 572 N N . PRO A 1 76 ? -13.117 22.549 9.112 1.00 36.88 76 PRO A N 1
ATOM 573 C CA . PRO A 1 76 ? -11.955 22.887 9.926 1.00 36.88 76 PRO A CA 1
ATOM 574 C C . PRO A 1 76 ? -12.102 22.298 11.337 1.00 36.88 76 PRO A C 1
ATOM 576 O O . PRO A 1 76 ? -12.955 22.700 12.135 1.00 36.88 76 PRO A O 1
ATOM 579 N N . ARG A 1 77 ? -11.265 21.306 11.664 1.00 46.03 77 ARG A N 1
ATOM 580 C CA . ARG A 1 77 ? -11.273 20.619 12.967 1.00 46.03 77 ARG A CA 1
ATOM 581 C C . ARG A 1 77 ? -10.251 21.237 13.918 1.00 46.03 77 ARG A C 1
ATOM 583 O O . ARG A 1 77 ? -9.091 21.446 13.570 1.00 46.03 77 ARG A O 1
ATOM 590 N N . ARG A 1 78 ? -10.691 21.493 15.156 1.00 39.62 78 ARG A N 1
ATOM 591 C CA . ARG A 1 78 ? -9.885 22.113 16.222 1.00 39.62 78 ARG A CA 1
ATOM 592 C C . ARG A 1 78 ? -8.619 21.305 16.504 1.00 39.62 78 ARG A C 1
ATOM 594 O O . ARG A 1 78 ? -8.664 20.090 16.707 1.00 39.62 78 ARG A O 1
ATOM 601 N N . SER A 1 79 ? -7.495 22.012 16.557 1.00 42.50 79 SER A N 1
ATOM 602 C CA . SER A 1 79 ? -6.174 21.443 16.765 1.00 42.50 79 SER A CA 1
ATOM 603 C C . SER A 1 79 ? -5.970 20.992 18.214 1.00 42.50 79 SER A C 1
ATOM 605 O O . SER A 1 79 ? -5.891 21.772 19.152 1.00 42.50 79 SER A O 1
ATOM 607 N N . THR A 1 80 ? -5.813 19.687 18.380 1.00 45.00 80 THR A N 1
ATOM 608 C CA . THR A 1 80 ? -4.910 19.061 19.354 1.00 45.00 80 THR A CA 1
ATOM 609 C C . THR A 1 80 ? -4.407 17.774 18.689 1.00 45.00 80 THR A C 1
ATOM 611 O O . THR A 1 80 ? -5.097 17.274 17.811 1.00 45.00 80 THR A O 1
ATOM 614 N N . SER A 1 81 ? -3.202 17.282 19.021 1.00 50.19 81 SER A N 1
ATOM 615 C CA . SER A 1 81 ? -2.574 15.958 18.731 1.00 50.19 81 SER A CA 1
ATOM 616 C C . SER A 1 81 ? -3.091 15.060 17.572 1.00 50.19 81 SER A C 1
ATOM 618 O O . SER A 1 81 ? -2.287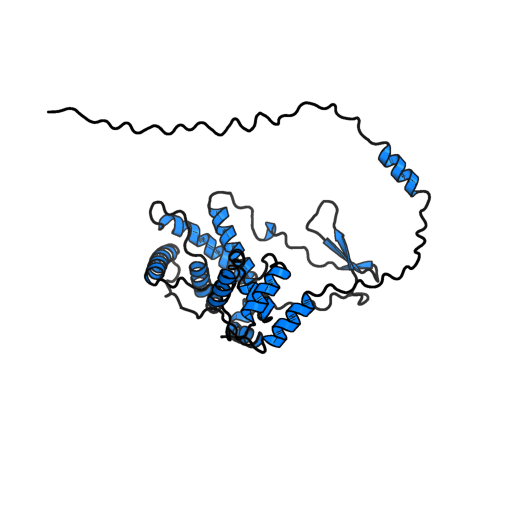 14.530 16.806 1.00 50.19 81 SER A O 1
ATOM 620 N N . ASN A 1 82 ? -4.401 14.842 17.460 1.00 55.03 82 ASN A N 1
ATOM 621 C CA . ASN A 1 82 ? -5.123 14.157 16.387 1.00 55.03 82 ASN A CA 1
ATOM 622 C C . ASN A 1 82 ? -4.803 14.690 14.982 1.00 55.03 82 ASN A C 1
ATOM 624 O O . ASN A 1 82 ? -4.745 13.884 14.058 1.00 55.03 82 ASN A O 1
ATOM 628 N N . TYR A 1 83 ? -4.500 15.988 14.837 1.00 61.94 83 TYR A N 1
ATOM 629 C CA . TYR A 1 83 ? -4.088 16.587 13.557 1.00 61.94 83 TYR A CA 1
ATOM 630 C C . TYR A 1 83 ? -2.922 15.806 12.918 1.00 61.94 83 TYR A C 1
ATOM 632 O O . TYR A 1 83 ? -2.987 15.404 11.765 1.00 61.94 83 TYR A O 1
ATOM 640 N N . LYS A 1 84 ? -1.901 15.416 13.697 1.00 76.44 84 LYS A N 1
ATOM 641 C CA . LYS A 1 84 ? -0.763 14.643 13.158 1.00 76.44 84 LYS A CA 1
ATOM 642 C C . LYS A 1 84 ? -1.129 13.220 12.716 1.00 76.44 84 LYS A C 1
ATOM 644 O O . LYS A 1 84 ? -0.475 12.677 11.831 1.00 76.44 84 LYS A O 1
ATOM 649 N N . ARG A 1 85 ? -2.127 12.590 13.349 1.00 90.50 85 ARG A N 1
ATOM 650 C CA . ARG A 1 85 ? -2.519 11.205 13.032 1.00 90.50 85 ARG A CA 1
ATOM 651 C C . ARG A 1 85 ? -3.349 11.137 11.765 1.00 90.50 85 ARG A C 1
ATOM 653 O O . ARG A 1 85 ? -3.083 10.280 10.931 1.00 90.50 85 ARG A O 1
ATOM 660 N N . ILE A 1 86 ? -4.303 12.057 11.624 1.00 88.81 86 ILE A N 1
ATOM 661 C CA . ILE A 1 86 ? -5.120 12.138 10.416 1.00 88.81 86 ILE A CA 1
ATOM 662 C C . ILE A 1 86 ? -4.259 12.481 9.192 1.00 88.81 86 ILE A C 1
ATOM 664 O O . ILE A 1 86 ? -4.441 11.869 8.153 1.00 88.81 86 ILE A O 1
ATOM 668 N N . HIS A 1 87 ? -3.217 13.310 9.332 1.00 89.56 87 HIS A N 1
ATOM 669 C CA . HIS A 1 87 ? -2.277 13.531 8.226 1.00 89.56 87 HIS A CA 1
ATOM 670 C C . HIS A 1 87 ? -1.505 12.289 7.821 1.00 89.56 87 HIS A C 1
ATOM 672 O O . HIS A 1 87 ? -1.390 12.012 6.637 1.00 89.56 87 HIS A O 1
ATOM 678 N N . HIS A 1 88 ? -0.968 11.526 8.777 1.00 91.31 88 HIS A N 1
ATOM 679 C CA . HIS A 1 88 ? -0.266 10.298 8.411 1.00 91.31 88 HIS A CA 1
ATOM 680 C C . HIS A 1 88 ? -1.218 9.268 7.791 1.00 91.31 88 HIS A C 1
ATOM 682 O O . HIS A 1 88 ? -0.821 8.513 6.912 1.00 91.31 88 HIS A O 1
ATOM 688 N N . TRP A 1 89 ? -2.474 9.252 8.230 1.00 94.56 89 TRP A N 1
ATOM 689 C CA . TRP A 1 89 ? -3.532 8.473 7.607 1.00 94.56 89 TRP A CA 1
ATOM 690 C C . TRP A 1 89 ? -3.792 8.903 6.154 1.00 94.56 89 TRP A C 1
ATOM 692 O O . TRP A 1 89 ? -3.714 8.065 5.259 1.00 94.56 89 TRP A O 1
ATOM 702 N N . HIS A 1 90 ? -3.995 10.197 5.897 1.00 92.56 90 HIS A N 1
ATOM 703 C CA . HIS A 1 90 ? -4.183 10.730 4.543 1.00 92.56 90 HIS A CA 1
ATOM 704 C C . HIS A 1 90 ? -2.956 10.525 3.656 1.00 92.56 90 HIS A C 1
ATOM 706 O O . HIS A 1 90 ? -3.103 10.127 2.511 1.00 92.56 90 HIS A O 1
ATOM 712 N N . GLU A 1 91 ? -1.746 10.653 4.196 1.00 92.50 91 GLU A N 1
ATOM 713 C CA . GLU A 1 91 ? -0.502 10.353 3.478 1.00 92.50 91 GLU A CA 1
ATOM 714 C C . GLU A 1 91 ? -0.465 8.903 2.968 1.00 92.50 91 GLU A C 1
ATOM 716 O O . GLU A 1 91 ? -0.026 8.629 1.853 1.00 92.50 91 GLU A O 1
ATOM 721 N N . ARG A 1 92 ? -0.949 7.942 3.769 1.00 94.94 92 ARG A N 1
ATOM 722 C CA . ARG A 1 92 ? -1.070 6.543 3.328 1.00 94.94 92 ARG A CA 1
ATOM 723 C C . ARG A 1 92 ? -2.120 6.361 2.226 1.00 94.94 92 ARG A C 1
ATOM 725 O O . ARG A 1 92 ? -1.950 5.474 1.393 1.00 94.94 92 ARG A O 1
ATOM 732 N N . ILE A 1 93 ? -3.179 7.170 2.212 1.00 94.94 93 ILE A N 1
ATOM 733 C CA . ILE A 1 93 ? -4.167 7.175 1.123 1.00 94.94 93 ILE A CA 1
ATOM 734 C C . ILE A 1 93 ? -3.536 7.758 -0.143 1.00 94.94 93 ILE A C 1
ATOM 736 O O . ILE A 1 93 ? -3.601 7.118 -1.188 1.00 94.94 93 ILE A O 1
ATOM 740 N N . SER A 1 94 ? -2.842 8.895 -0.050 1.00 91.88 94 SER A N 1
ATOM 741 C CA . SER A 1 94 ? -2.124 9.501 -1.180 1.00 91.88 94 SER A CA 1
ATOM 742 C C . SER A 1 94 ? -1.114 8.536 -1.806 1.00 91.88 94 SER A C 1
ATOM 744 O O . SER A 1 94 ? -0.988 8.475 -3.026 1.00 91.88 94 SER A O 1
ATOM 746 N N . GLN A 1 95 ? -0.451 7.718 -0.986 1.00 94.06 95 GLN A N 1
ATOM 747 C CA . GLN A 1 95 ? 0.412 6.618 -1.430 1.00 94.06 95 GLN A CA 1
ATOM 748 C C . GLN A 1 95 ? -0.308 5.551 -2.241 1.00 94.06 95 GLN A C 1
ATOM 750 O O . GLN A 1 95 ? 0.184 5.137 -3.289 1.00 94.06 95 GLN A O 1
ATOM 755 N N . LEU A 1 96 ? -1.467 5.099 -1.758 1.00 95.12 96 LEU A N 1
ATOM 756 C CA . LEU A 1 96 ? -2.294 4.139 -2.481 1.00 95.12 96 LEU A CA 1
ATOM 757 C C . LEU A 1 96 ? -2.771 4.722 -3.818 1.00 95.12 96 LEU A C 1
ATOM 759 O O . LEU A 1 96 ? -2.781 4.015 -4.817 1.00 95.12 96 LEU A O 1
ATOM 763 N N . LEU A 1 97 ? -3.108 6.012 -3.842 1.00 91.81 97 LEU A N 1
ATOM 764 C CA . LEU A 1 97 ? -3.559 6.736 -5.033 1.00 91.81 97 LEU A CA 1
ATOM 765 C C . LEU A 1 97 ? -2.419 7.174 -5.968 1.00 91.81 97 LEU A C 1
ATOM 767 O O . LEU A 1 97 ? -2.690 7.786 -7.000 1.00 91.81 97 LEU A O 1
ATOM 771 N N . LEU A 1 98 ? -1.158 6.879 -5.625 1.00 92.44 98 LEU A N 1
ATOM 772 C CA . LEU A 1 98 ? 0.040 7.311 -6.358 1.00 92.44 98 LEU A CA 1
ATOM 773 C C . LEU A 1 98 ? 0.183 8.841 -6.499 1.00 92.44 98 LEU A C 1
ATOM 775 O O . LEU A 1 98 ? 0.831 9.326 -7.424 1.00 92.44 98 LEU A O 1
ATOM 779 N N . GLN A 1 99 ? -0.384 9.608 -5.569 1.00 88.94 99 GLN A N 1
ATOM 780 C CA . GLN A 1 99 ? -0.381 11.078 -5.564 1.00 88.94 99 GLN A CA 1
ATOM 781 C C . GLN A 1 99 ? 0.840 11.685 -4.853 1.00 88.94 99 GLN A C 1
ATOM 783 O O . GLN A 1 99 ? 0.894 12.885 -4.588 1.00 88.94 99 GLN A O 1
ATOM 788 N N . GLU A 1 100 ? 1.833 10.865 -4.522 1.00 87.88 100 GLU A N 1
ATOM 789 C CA . GLU A 1 100 ? 3.087 11.330 -3.937 1.00 87.88 100 GLU A CA 1
ATOM 790 C C . GLU A 1 100 ? 3.937 12.106 -4.949 1.00 87.88 100 GLU A C 1
ATOM 792 O O . GLU A 1 100 ? 3.850 11.909 -6.163 1.00 87.88 100 GLU A O 1
ATOM 797 N N . SER A 1 101 ? 4.864 12.922 -4.440 1.00 88.88 101 SER A N 1
ATOM 798 C CA . SER A 1 101 ? 5.871 13.570 -5.283 1.00 88.88 101 SER A CA 1
ATOM 799 C C . SER A 1 101 ? 6.624 12.549 -6.143 1.00 88.88 101 SER A C 1
ATOM 801 O O . SER A 1 101 ? 6.991 11.463 -5.680 1.00 88.88 101 SER A O 1
ATOM 803 N N . ALA A 1 102 ? 6.880 12.886 -7.404 1.00 90.00 102 ALA A N 1
ATOM 804 C CA . ALA A 1 102 ? 7.617 12.007 -8.304 1.00 90.00 102 ALA A CA 1
ATOM 805 C C . ALA A 1 102 ? 9.071 11.820 -7.836 1.00 90.00 102 ALA A C 1
ATOM 807 O O . ALA A 1 102 ? 9.708 12.751 -7.343 1.00 90.00 102 ALA A O 1
ATOM 808 N N . ILE A 1 103 ? 9.606 10.607 -7.991 1.00 92.56 103 ILE A N 1
ATOM 809 C CA . ILE A 1 103 ? 11.049 10.350 -7.864 1.00 92.56 103 ILE A CA 1
ATOM 810 C C . ILE A 1 103 ? 11.773 11.024 -9.050 1.00 92.56 103 ILE A C 1
ATOM 812 O O . ILE A 1 103 ? 11.330 10.817 -10.191 1.00 92.56 103 ILE A O 1
ATOM 816 N N . PRO A 1 104 ? 12.854 11.800 -8.814 1.00 93.56 104 PRO A N 1
ATOM 817 C CA . PRO A 1 104 ? 13.685 12.373 -9.874 1.00 93.56 104 PRO A CA 1
ATOM 818 C C . PRO A 1 104 ? 14.098 11.328 -10.913 1.00 93.56 104 PRO A C 1
ATOM 820 O O . PRO A 1 104 ? 14.283 10.159 -10.578 1.00 93.56 104 PRO A O 1
ATOM 823 N N . HIS A 1 105 ? 14.215 11.733 -12.180 1.00 90.25 105 HIS A N 1
ATOM 824 C CA . HIS A 1 105 ? 14.451 10.781 -13.268 1.00 90.25 105 HIS A CA 1
ATOM 825 C C . HIS A 1 105 ? 15.750 9.985 -13.077 1.00 90.25 105 HIS A C 1
ATOM 827 O O . HIS A 1 105 ? 15.713 8.763 -13.181 1.00 90.25 105 HIS A O 1
ATOM 833 N N . ASP A 1 106 ? 16.847 10.651 -12.717 1.00 93.06 106 ASP A N 1
ATOM 834 C CA . ASP A 1 106 ? 18.164 10.017 -12.562 1.00 93.06 106 ASP A CA 1
ATOM 835 C C . ASP A 1 106 ? 18.191 8.989 -11.421 1.00 93.06 106 ASP A C 1
ATOM 837 O O . ASP A 1 106 ? 18.736 7.893 -11.564 1.00 93.06 106 ASP A O 1
ATOM 841 N N . ASP A 1 107 ? 17.546 9.310 -10.297 1.00 96.38 107 ASP A N 1
ATOM 842 C CA . ASP A 1 107 ? 17.383 8.377 -9.180 1.00 96.38 107 ASP A CA 1
ATOM 843 C C . ASP A 1 107 ? 16.511 7.188 -9.593 1.00 96.38 107 ASP A C 1
ATOM 845 O O . ASP A 1 107 ? 16.836 6.031 -9.321 1.00 96.38 107 ASP A O 1
ATOM 849 N N . PHE A 1 108 ? 15.400 7.459 -10.284 1.00 96.12 108 PHE A N 1
ATOM 850 C CA . PHE A 1 108 ? 14.498 6.416 -10.756 1.00 96.12 108 PHE A CA 1
ATOM 851 C C . PHE A 1 108 ? 15.171 5.486 -11.771 1.00 96.12 108 PHE A C 1
ATOM 853 O O . PHE A 1 108 ? 14.933 4.280 -11.728 1.00 96.12 108 PHE A O 1
ATOM 860 N N . LEU A 1 109 ? 16.023 6.015 -12.652 1.00 95.44 109 LEU A N 1
ATOM 861 C CA . LEU A 1 109 ? 16.753 5.224 -13.636 1.00 95.44 109 LEU A CA 1
ATOM 862 C C . LEU A 1 109 ? 17.702 4.231 -12.954 1.00 95.44 109 LEU A C 1
ATOM 864 O O . LEU A 1 109 ? 17.657 3.048 -13.277 1.00 95.44 109 LEU A O 1
ATOM 868 N N . GLN A 1 110 ? 18.466 4.669 -11.948 1.00 96.69 110 GLN A N 1
ATOM 869 C CA . GLN A 1 110 ? 19.336 3.780 -11.161 1.00 96.69 110 GLN A CA 1
ATOM 870 C C . GLN A 1 110 ? 18.543 2.672 -10.451 1.00 96.69 110 GLN A C 1
ATOM 872 O O . GLN A 1 110 ? 18.952 1.509 -10.423 1.00 96.69 110 GLN A O 1
ATOM 877 N N . ILE A 1 111 ? 17.376 3.019 -9.899 1.00 97.19 111 ILE A N 1
ATOM 878 C CA . ILE A 1 111 ? 16.469 2.049 -9.270 1.00 97.19 111 ILE A CA 1
ATOM 879 C C . ILE A 1 111 ? 15.964 1.035 -10.304 1.00 97.19 111 ILE A C 1
ATOM 881 O O . ILE A 1 111 ? 15.969 -0.166 -10.033 1.00 97.19 111 ILE A O 1
ATOM 885 N N . ALA A 1 112 ? 15.534 1.505 -11.476 1.00 95.69 112 ALA A N 1
ATOM 886 C CA . ALA A 1 112 ? 15.022 0.661 -12.549 1.00 95.69 112 ALA A CA 1
ATOM 887 C C . ALA A 1 112 ? 16.102 -0.280 -13.097 1.00 95.69 112 ALA A C 1
ATOM 889 O O . ALA A 1 112 ? 15.835 -1.467 -13.257 1.00 95.69 112 ALA A O 1
ATOM 890 N N . GLU A 1 113 ? 17.324 0.210 -13.316 1.00 95.44 113 GLU A N 1
ATOM 891 C CA . GLU A 1 113 ? 18.458 -0.608 -13.758 1.00 95.44 113 GLU A CA 1
ATOM 892 C C . GLU A 1 113 ? 18.747 -1.741 -12.778 1.00 95.44 113 GLU A C 1
ATOM 894 O O . GLU A 1 113 ? 18.867 -2.892 -13.192 1.00 95.44 113 GLU A O 1
ATOM 899 N N . ARG A 1 114 ? 18.765 -1.449 -11.473 1.00 95.94 114 ARG A N 1
ATOM 900 C CA . ARG A 1 114 ? 18.998 -2.472 -10.448 1.00 95.94 114 ARG A CA 1
ATOM 901 C C . ARG A 1 114 ? 17.829 -3.446 -10.286 1.00 95.94 114 ARG A C 1
ATOM 903 O O . ARG A 1 114 ? 18.047 -4.599 -9.935 1.00 95.94 114 ARG A O 1
ATOM 910 N N . LEU A 1 115 ? 16.590 -3.008 -10.511 1.00 95.00 115 LEU A N 1
ATOM 911 C CA . LEU A 1 115 ? 15.421 -3.894 -10.472 1.00 95.00 115 LEU A CA 1
ATOM 912 C C . LEU A 1 115 ? 15.346 -4.824 -11.690 1.00 95.00 115 LEU A C 1
ATOM 914 O O . LEU A 1 115 ? 14.829 -5.933 -11.566 1.00 95.00 115 LEU A O 1
ATOM 918 N N . LEU A 1 116 ? 15.829 -4.366 -12.847 1.00 93.50 116 LEU A N 1
ATOM 919 C CA . LEU A 1 116 ? 15.680 -5.027 -14.146 1.00 93.50 116 LEU A CA 1
ATOM 920 C C . LEU A 1 116 ? 16.969 -5.708 -14.641 1.00 93.50 116 LEU A C 1
ATOM 922 O O . LEU A 1 116 ? 17.011 -6.161 -15.782 1.00 93.50 116 LEU A O 1
ATOM 926 N N . ASP A 1 117 ? 17.996 -5.840 -13.796 1.00 91.62 117 ASP A N 1
ATOM 927 C CA . ASP A 1 117 ? 19.282 -6.482 -14.129 1.00 91.62 117 ASP A CA 1
ATOM 928 C C . ASP A 1 117 ? 19.217 -8.020 -14.271 1.00 91.62 117 ASP A C 1
ATOM 930 O O . ASP A 1 117 ? 20.228 -8.669 -14.535 1.00 91.62 117 ASP A O 1
ATOM 934 N N . GLY A 1 118 ? 18.030 -8.610 -14.101 1.00 88.25 118 GLY A N 1
ATOM 935 C CA . GLY A 1 118 ? 17.796 -10.055 -14.155 1.00 88.25 118 GLY A CA 1
ATOM 936 C C . GLY A 1 118 ? 17.857 -10.763 -12.797 1.00 88.25 118 GLY A C 1
ATOM 937 O O . GLY A 1 118 ? 17.494 -11.935 -12.715 1.00 88.25 118 GLY A O 1
ATOM 938 N N . SER A 1 119 ? 18.225 -10.069 -11.713 1.00 90.88 119 SER A N 1
ATOM 939 C CA . SER A 1 119 ? 18.255 -10.639 -10.352 1.00 90.88 119 SER A CA 1
ATOM 940 C C . SER A 1 119 ? 16.861 -10.899 -9.770 1.00 90.88 119 SER A C 1
ATOM 942 O O . SER A 1 119 ? 16.714 -11.618 -8.778 1.00 90.88 119 SER A O 1
ATOM 944 N N . HIS A 1 120 ? 15.826 -10.291 -10.352 1.00 92.50 120 HIS A N 1
ATOM 945 C CA . HIS A 1 120 ? 14.459 -10.337 -9.852 1.00 92.50 120 HIS A CA 1
ATOM 946 C C . HIS A 1 120 ? 13.493 -10.767 -10.958 1.00 92.50 120 HIS A C 1
ATOM 948 O O . HIS A 1 120 ? 13.460 -10.181 -12.034 1.00 92.50 120 HIS A O 1
ATOM 954 N N . THR A 1 121 ? 12.666 -11.775 -10.675 1.00 92.56 121 THR A N 1
ATOM 955 C CA . THR A 1 121 ? 11.547 -12.195 -11.542 1.00 92.56 121 THR A CA 1
ATOM 956 C C . THR A 1 121 ? 10.206 -11.641 -11.065 1.00 92.56 121 THR A C 1
ATOM 958 O O . THR A 1 121 ? 9.252 -11.552 -11.834 1.00 92.56 121 THR A O 1
ATOM 961 N N . VAL A 1 122 ? 10.126 -11.260 -9.787 1.00 94.81 122 VAL A N 1
ATOM 962 C CA . VAL A 1 122 ? 8.943 -10.702 -9.131 1.00 94.81 122 VAL A CA 1
ATOM 963 C C . VAL A 1 122 ? 9.378 -9.525 -8.266 1.00 94.81 122 VAL A C 1
ATOM 965 O O . VAL A 1 122 ? 10.344 -9.631 -7.510 1.00 94.81 122 VAL A O 1
ATOM 968 N N . ILE A 1 123 ? 8.638 -8.422 -8.338 1.00 95.75 123 ILE A N 1
ATOM 969 C CA . ILE A 1 123 ? 8.843 -7.231 -7.516 1.00 95.75 123 I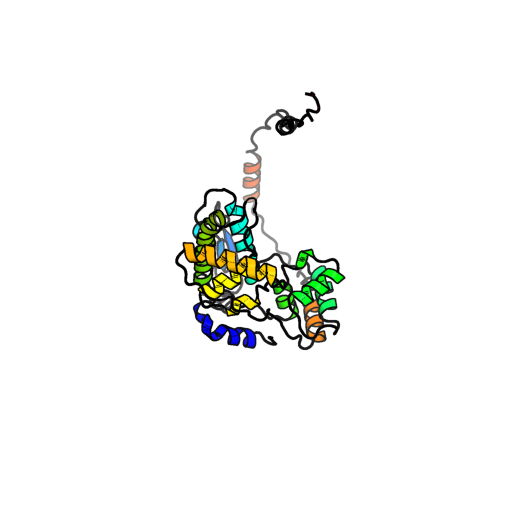LE A CA 1
ATOM 970 C C . ILE A 1 123 ? 7.686 -7.045 -6.535 1.00 95.75 123 ILE A C 1
ATOM 972 O O . ILE A 1 123 ? 6.515 -7.218 -6.861 1.00 95.75 123 ILE A O 1
ATOM 976 N N . ASN A 1 124 ? 8.025 -6.704 -5.297 1.00 96.44 124 ASN A N 1
ATOM 977 C CA . ASN A 1 124 ? 7.095 -6.364 -4.223 1.00 96.44 124 ASN A CA 1
ATOM 978 C C . ASN A 1 124 ? 7.771 -5.362 -3.268 1.00 96.44 124 ASN A C 1
ATOM 980 O O . ASN A 1 124 ? 8.938 -5.003 -3.459 1.00 96.44 124 ASN A O 1
ATOM 984 N N . LYS A 1 125 ? 7.074 -4.932 -2.206 1.00 96.62 125 LYS A N 1
ATOM 985 C CA . LYS A 1 125 ? 7.625 -3.972 -1.230 1.00 96.62 125 LYS A CA 1
ATOM 986 C C . LYS A 1 125 ? 8.965 -4.414 -0.621 1.00 96.62 125 LYS A C 1
ATOM 988 O O . LYS A 1 125 ? 9.824 -3.571 -0.369 1.00 96.62 125 LYS A O 1
ATOM 993 N N . ASP A 1 126 ? 9.155 -5.707 -0.359 1.00 96.50 126 ASP A N 1
ATOM 994 C CA . ASP A 1 126 ? 10.382 -6.216 0.262 1.00 96.50 126 ASP A CA 1
ATOM 995 C C . ASP A 1 126 ? 11.563 -6.223 -0.724 1.00 96.50 126 ASP A C 1
ATOM 997 O O . ASP A 1 126 ? 12.661 -5.811 -0.344 1.00 96.50 126 ASP A O 1
ATOM 1001 N N . VAL A 1 127 ? 11.330 -6.600 -1.987 1.00 97.12 127 VAL A N 1
ATOM 1002 C CA . VAL A 1 127 ? 12.334 -6.525 -3.067 1.00 97.12 127 VAL A CA 1
ATOM 1003 C C . VAL A 1 127 ? 12.760 -5.077 -3.301 1.00 97.12 127 VAL A C 1
ATOM 1005 O O . VAL A 1 127 ? 13.949 -4.770 -3.242 1.00 97.12 127 VAL A O 1
ATOM 1008 N N . ILE A 1 128 ? 11.795 -4.164 -3.448 1.00 97.56 128 ILE A N 1
ATOM 1009 C CA . ILE A 1 128 ? 12.071 -2.732 -3.638 1.00 97.56 128 ILE A CA 1
ATOM 1010 C C . ILE A 1 128 ? 12.852 -2.173 -2.452 1.00 97.56 128 ILE A C 1
ATOM 1012 O O . ILE A 1 128 ? 13.851 -1.483 -2.638 1.00 97.56 128 ILE A O 1
ATOM 1016 N N . ARG A 1 129 ? 12.467 -2.520 -1.217 1.00 97.50 129 ARG A N 1
ATOM 1017 C CA . ARG A 1 129 ? 13.218 -2.111 -0.023 1.00 97.50 129 ARG A CA 1
ATOM 1018 C C . ARG A 1 129 ? 14.668 -2.603 -0.064 1.00 97.50 129 ARG A C 1
ATOM 1020 O O . ARG A 1 129 ? 15.557 -1.863 0.353 1.00 97.50 129 ARG A O 1
ATOM 1027 N N . SER A 1 130 ? 14.903 -3.835 -0.515 1.00 97.38 130 SER A N 1
ATOM 1028 C CA . SER A 1 130 ? 16.247 -4.409 -0.643 1.00 97.38 130 SER A CA 1
ATOM 1029 C C . SER A 1 130 ? 17.086 -3.635 -1.662 1.00 97.38 130 SER A C 1
ATOM 1031 O O . SER A 1 130 ? 18.191 -3.201 -1.335 1.00 97.38 130 SER A O 1
ATOM 1033 N N . VAL A 1 131 ? 16.532 -3.377 -2.850 1.00 97.81 131 VAL A N 1
ATOM 1034 C CA . VAL A 1 131 ? 17.206 -2.609 -3.909 1.00 97.81 131 VAL A CA 1
ATOM 1035 C C . VAL A 1 131 ? 17.533 -1.193 -3.442 1.00 97.81 131 VAL A C 1
ATOM 1037 O O . VAL A 1 131 ? 18.689 -0.778 -3.500 1.00 97.81 131 VAL A O 1
ATOM 1040 N N . LEU A 1 132 ? 16.562 -0.484 -2.867 1.00 98.12 132 LEU A N 1
ATOM 1041 C CA . LEU A 1 132 ? 16.769 0.875 -2.364 1.00 98.12 132 LEU A CA 1
ATOM 1042 C C . LEU A 1 132 ? 17.837 0.946 -1.270 1.00 98.12 132 LEU A C 1
ATOM 1044 O O . LEU A 1 132 ? 18.588 1.913 -1.205 1.00 98.12 132 LEU A O 1
ATOM 1048 N N . ARG A 1 133 ? 17.946 -0.079 -0.417 1.00 97.50 133 ARG A N 1
ATOM 1049 C CA . ARG A 1 133 ? 19.028 -0.153 0.574 1.00 97.50 133 ARG A CA 1
ATOM 1050 C C . ARG A 1 133 ? 20.391 -0.347 -0.075 1.00 97.50 133 ARG A C 1
ATOM 1052 O O . ARG A 1 133 ? 21.339 0.267 0.394 1.00 97.50 133 ARG A O 1
ATOM 1059 N N . SER A 1 134 ? 20.484 -1.155 -1.132 1.00 97.19 134 SER A N 1
ATOM 1060 C CA . SER A 1 134 ? 21.748 -1.347 -1.855 1.00 97.19 134 SER A CA 1
ATOM 1061 C C . SER A 1 134 ? 22.229 -0.082 -2.574 1.00 97.19 134 SER A C 1
ATOM 1063 O O . SER A 1 134 ? 23.430 0.113 -2.703 1.00 97.19 134 SER A O 1
ATOM 1065 N N . LEU A 1 135 ? 21.303 0.798 -2.968 1.00 97.12 135 LEU A N 1
ATOM 1066 C CA . LEU A 1 135 ? 21.595 2.076 -3.627 1.00 97.12 135 LEU A CA 1
ATOM 1067 C C . LEU A 1 135 ? 21.722 3.261 -2.650 1.00 97.12 135 LEU A C 1
ATOM 1069 O O . LEU A 1 135 ? 21.917 4.387 -3.086 1.00 97.12 135 LEU A O 1
ATOM 1073 N N . ASN A 1 136 ? 21.587 3.042 -1.334 1.00 97.44 136 ASN A N 1
ATOM 1074 C CA . ASN A 1 136 ? 21.493 4.109 -0.321 1.00 97.44 136 ASN A CA 1
ATOM 1075 C C . ASN A 1 136 ? 20.352 5.123 -0.564 1.00 97.44 136 ASN A C 1
ATOM 1077 O O . ASN A 1 136 ? 20.445 6.294 -0.209 1.00 97.44 136 ASN A O 1
ATOM 1081 N N . MET A 1 137 ? 19.240 4.652 -1.133 1.00 97.75 137 MET A N 1
ATOM 1082 C CA . MET A 1 137 ? 18.052 5.436 -1.485 1.00 97.75 137 MET A CA 1
ATOM 1083 C C . MET A 1 137 ? 16.846 5.085 -0.593 1.00 97.75 137 MET A C 1
ATOM 1085 O O . MET A 1 137 ? 15.711 4.929 -1.051 1.00 97.75 137 MET A O 1
ATOM 1089 N N . GLN A 1 138 ? 17.061 4.932 0.718 1.00 97.19 138 GLN A N 1
ATOM 1090 C CA . GLN A 1 138 ? 16.019 4.483 1.656 1.00 97.19 138 GLN A CA 1
ATOM 1091 C C . GLN A 1 138 ? 14.839 5.463 1.767 1.00 97.19 138 GLN A C 1
ATOM 1093 O O . GLN A 1 138 ? 13.745 5.060 2.169 1.00 97.19 138 GLN A O 1
ATOM 1098 N N . LEU A 1 139 ? 15.034 6.727 1.382 1.00 96.31 139 LEU A N 1
ATOM 1099 C CA . LEU A 1 139 ? 13.994 7.757 1.404 1.00 96.31 139 LEU A CA 1
ATOM 1100 C C . LEU A 1 139 ? 12.816 7.446 0.457 1.00 96.31 139 LEU A C 1
ATOM 1102 O O . LEU A 1 139 ? 11.708 7.922 0.687 1.00 96.31 139 LEU A O 1
ATOM 1106 N N . TYR A 1 140 ? 13.021 6.588 -0.551 1.00 97.44 140 TYR A N 1
ATOM 1107 C CA . TYR A 1 140 ? 11.984 6.173 -1.503 1.00 97.44 140 TYR A CA 1
ATOM 1108 C C . TYR A 1 140 ? 11.240 4.887 -1.106 1.00 97.44 140 TYR A C 1
ATOM 1110 O O . TYR A 1 140 ? 10.374 4.436 -1.849 1.00 97.44 140 TYR A O 1
ATOM 1118 N N . ILE A 1 141 ? 11.523 4.285 0.061 1.00 96.94 141 ILE A N 1
ATOM 1119 C CA . ILE A 1 141 ? 10.908 3.002 0.470 1.00 96.94 141 ILE A CA 1
ATOM 1120 C C . ILE A 1 141 ? 9.381 3.089 0.551 1.00 96.94 141 ILE A C 1
ATOM 1122 O O . ILE A 1 141 ? 8.688 2.118 0.242 1.00 96.94 141 ILE A O 1
ATOM 1126 N N . GLU A 1 142 ? 8.845 4.228 0.982 1.00 94.31 142 GLU A N 1
ATOM 1127 C CA . GLU A 1 142 ? 7.395 4.399 1.075 1.00 94.31 142 GLU A CA 1
ATOM 1128 C C . GLU A 1 142 ? 6.739 4.645 -0.295 1.00 94.31 142 GLU A C 1
ATOM 1130 O O . GLU A 1 142 ? 5.575 4.293 -0.449 1.00 94.31 142 GLU A O 1
ATOM 1135 N N . LYS A 1 143 ? 7.517 5.041 -1.315 1.00 96.12 143 LYS A N 1
ATOM 1136 C CA . LYS A 1 143 ? 7.088 5.205 -2.719 1.00 96.12 143 LYS A CA 1
ATOM 1137 C C . LYS A 1 143 ? 7.119 3.903 -3.528 1.00 96.12 143 LYS A C 1
ATOM 1139 O O . LYS A 1 143 ? 7.183 3.910 -4.755 1.00 96.12 143 LYS A O 1
ATOM 1144 N N . TRP A 1 144 ? 7.125 2.751 -2.861 1.00 97.56 144 TRP A N 1
ATOM 1145 C CA . TRP A 1 144 ? 7.277 1.450 -3.519 1.00 97.56 144 TRP A CA 1
ATOM 1146 C C . TRP A 1 144 ? 6.163 1.154 -4.539 1.00 97.56 144 TRP A C 1
ATOM 1148 O O . TRP A 1 144 ? 6.450 0.544 -5.564 1.00 97.56 144 TRP A O 1
ATOM 1158 N N . LEU A 1 145 ? 4.926 1.616 -4.308 1.00 97.19 145 LEU A N 1
ATOM 1159 C CA . LEU A 1 145 ? 3.831 1.492 -5.281 1.00 97.19 145 LEU A CA 1
ATOM 1160 C C . LEU A 1 145 ? 4.108 2.316 -6.542 1.00 97.19 145 LEU A C 1
ATOM 1162 O O . LEU A 1 145 ? 3.974 1.797 -7.648 1.00 97.19 145 LEU A O 1
ATOM 1166 N N . GLN A 1 146 ? 4.579 3.557 -6.379 1.00 96.06 146 GLN A N 1
ATOM 1167 C CA . GLN A 1 146 ? 4.994 4.414 -7.493 1.00 96.06 146 GLN A CA 1
ATOM 1168 C C . GLN A 1 146 ? 6.141 3.776 -8.289 1.00 96.06 146 GLN A C 1
ATOM 1170 O O . GLN A 1 146 ? 6.148 3.841 -9.514 1.00 96.06 146 GLN A O 1
ATOM 1175 N N . ILE A 1 147 ? 7.094 3.120 -7.619 1.00 97.31 147 ILE A N 1
ATOM 1176 C CA . ILE A 1 147 ? 8.184 2.403 -8.294 1.00 97.31 147 ILE A CA 1
ATOM 1177 C C . ILE A 1 147 ? 7.634 1.236 -9.128 1.00 97.31 147 ILE A C 1
ATOM 1179 O O . ILE A 1 147 ? 7.986 1.133 -10.301 1.00 97.31 147 ILE A O 1
ATOM 1183 N N . ILE A 1 148 ? 6.746 0.396 -8.573 1.00 96.62 148 ILE A N 1
ATOM 1184 C CA . ILE A 1 148 ? 6.121 -0.705 -9.335 1.00 96.62 148 ILE A CA 1
ATOM 1185 C C . ILE A 1 148 ? 5.377 -0.157 -10.553 1.00 96.62 148 ILE A C 1
ATOM 1187 O O . ILE A 1 148 ? 5.602 -0.642 -11.663 1.00 96.62 148 ILE A O 1
ATOM 1191 N N . GLN A 1 149 ? 4.549 0.872 -10.366 1.00 95.69 149 GLN A N 1
ATOM 1192 C CA . GLN A 1 149 ? 3.758 1.461 -11.443 1.00 95.69 149 GLN A CA 1
ATOM 1193 C C . GLN A 1 149 ? 4.638 2.063 -12.539 1.00 95.69 149 GLN A C 1
ATOM 1195 O O . GLN A 1 149 ? 4.390 1.829 -13.719 1.00 95.69 149 GLN A O 1
ATOM 1200 N N . ARG A 1 150 ? 5.713 2.776 -12.190 1.00 94.00 150 ARG A N 1
ATOM 1201 C CA . ARG A 1 150 ? 6.604 3.368 -13.198 1.00 94.00 150 ARG A CA 1
ATOM 1202 C C . ARG A 1 150 ? 7.450 2.330 -13.937 1.00 94.00 150 ARG A C 1
ATOM 1204 O O . ARG A 1 150 ? 7.811 2.582 -15.083 1.00 94.00 150 ARG A O 1
ATOM 1211 N N . VAL A 1 151 ? 7.775 1.203 -13.297 1.00 93.50 151 VAL A N 1
ATOM 1212 C CA . VAL A 1 151 ? 8.548 0.111 -13.914 1.00 93.50 151 VAL A CA 1
ATOM 1213 C C . VAL A 1 151 ? 7.671 -0.774 -14.799 1.00 93.50 151 VAL A C 1
ATOM 1215 O O . VAL A 1 151 ? 8.085 -1.130 -15.895 1.00 93.50 151 VAL A O 1
ATOM 1218 N N . THR A 1 152 ? 6.476 -1.137 -14.331 1.00 92.81 152 THR A N 1
ATOM 1219 C CA . THR A 1 152 ? 5.638 -2.181 -14.956 1.00 92.81 152 THR A CA 1
ATOM 1220 C C . THR A 1 152 ? 4.398 -1.641 -15.656 1.00 92.81 152 THR A C 1
ATOM 1222 O O . THR A 1 152 ? 3.776 -2.351 -16.434 1.00 92.81 152 THR A O 1
ATOM 1225 N N . GLY A 1 153 ? 4.008 -0.397 -15.374 1.00 90.94 153 GLY A N 1
ATOM 1226 C CA . GLY A 1 153 ? 2.723 0.164 -15.785 1.00 90.94 153 GLY A CA 1
ATOM 1227 C C . GLY A 1 153 ? 1.535 -0.317 -14.948 1.00 90.94 153 GLY A C 1
ATOM 1228 O O . GLY A 1 153 ? 0.449 0.226 -15.113 1.00 90.94 153 GLY A O 1
ATOM 1229 N N . ILE A 1 154 ? 1.726 -1.289 -14.047 1.00 93.56 154 ILE A N 1
ATOM 1230 C CA . ILE A 1 154 ? 0.647 -1.835 -13.223 1.00 93.56 154 ILE A CA 1
ATOM 1231 C C . ILE A 1 154 ? 0.405 -0.935 -12.011 1.00 93.56 154 ILE A C 1
ATOM 1233 O O . ILE A 1 154 ? 1.301 -0.722 -11.190 1.00 93.56 154 ILE A O 1
ATOM 1237 N N . GLU A 1 155 ? -0.820 -0.443 -11.877 1.00 92.50 155 GLU A N 1
ATOM 1238 C CA . GLU A 1 155 ? -1.255 0.444 -10.803 1.00 92.50 155 GLU A CA 1
ATOM 1239 C C . GLU A 1 155 ? -2.292 -0.213 -9.874 1.00 92.50 155 GLU A C 1
ATOM 1241 O O . GLU A 1 155 ? -3.071 -1.075 -10.307 1.00 92.50 155 GLU A O 1
ATOM 1246 N N . PRO A 1 156 ? -2.320 0.177 -8.584 1.00 93.94 156 PRO A N 1
ATOM 1247 C CA . PRO A 1 156 ? -3.375 -0.236 -7.670 1.00 93.94 156 PRO A CA 1
ATOM 1248 C C . PRO A 1 156 ? -4.741 0.320 -8.119 1.00 93.94 156 PRO A C 1
ATOM 1250 O O . PRO A 1 156 ? -4.811 1.450 -8.610 1.00 93.94 156 PRO A O 1
ATOM 1253 N N . PRO A 1 157 ? -5.846 -0.416 -7.905 1.00 93.44 157 PRO A N 1
ATOM 1254 C CA . PRO A 1 157 ? -7.189 0.135 -8.046 1.00 93.44 157 PRO A CA 1
ATOM 1255 C C . PRO A 1 157 ? -7.378 1.335 -7.120 1.00 93.44 157 PRO A C 1
ATOM 1257 O O . PRO A 1 157 ? -6.923 1.319 -5.974 1.00 93.44 157 PRO A O 1
ATOM 1260 N N . LYS A 1 158 ? -8.073 2.366 -7.600 1.00 91.38 158 LYS A N 1
ATOM 1261 C CA . LYS A 1 158 ? -8.326 3.585 -6.828 1.00 91.38 158 LYS A CA 1
ATOM 1262 C C . LYS A 1 158 ? -9.644 3.447 -6.066 1.00 91.38 158 LYS A C 1
ATOM 1264 O O . LYS A 1 158 ? -10.673 3.236 -6.706 1.00 91.38 158 LYS A O 1
ATOM 1269 N N . PRO A 1 159 ? -9.648 3.539 -4.725 1.00 91.25 159 PRO A N 1
ATOM 1270 C CA . PRO A 1 159 ? -10.885 3.631 -3.957 1.00 91.25 159 PRO A CA 1
ATOM 1271 C C . PRO A 1 159 ? -11.713 4.845 -4.393 1.00 91.25 159 PRO A C 1
ATOM 1273 O O . PRO A 1 159 ? -11.174 5.943 -4.518 1.00 91.25 159 PRO A O 1
ATOM 1276 N N . GLY A 1 160 ? -13.020 4.668 -4.567 1.00 87.44 160 GLY A N 1
ATOM 1277 C CA . GLY A 1 160 ? -13.938 5.766 -4.855 1.00 87.44 160 GLY A CA 1
ATOM 1278 C C . GLY A 1 160 ? -14.143 6.683 -3.646 1.00 87.44 160 GLY A C 1
ATOM 1279 O O . GLY A 1 160 ? -13.881 6.314 -2.497 1.00 87.44 160 GLY A O 1
ATOM 1280 N N . ASN A 1 161 ? -14.676 7.883 -3.890 1.00 86.81 161 ASN A N 1
ATOM 1281 C CA . ASN A 1 161 ? -14.882 8.899 -2.849 1.00 86.81 161 ASN A CA 1
ATOM 1282 C C . ASN A 1 161 ? -15.716 8.386 -1.665 1.00 86.81 161 ASN A C 1
ATOM 1284 O O . ASN A 1 161 ? -15.381 8.655 -0.513 1.00 86.81 161 ASN A O 1
ATOM 1288 N N . GLN A 1 162 ? -16.770 7.608 -1.931 1.00 88.19 162 GLN A N 1
ATOM 1289 C CA . GLN A 1 162 ? -17.608 7.031 -0.880 1.00 88.19 162 GLN A CA 1
ATOM 1290 C C . GLN A 1 162 ? -16.800 6.114 0.050 1.00 88.19 162 GLN A C 1
ATOM 1292 O O . GLN A 1 162 ? -16.904 6.228 1.272 1.00 88.19 162 GLN A O 1
ATOM 1297 N N . LEU A 1 163 ? -15.954 5.248 -0.516 1.00 92.31 163 LEU A N 1
ATOM 1298 C CA . LEU A 1 163 ? -15.098 4.352 0.258 1.00 92.31 163 LEU A CA 1
ATOM 1299 C C . LEU A 1 163 ? -14.080 5.145 1.093 1.00 92.31 163 LEU A C 1
ATOM 1301 O O . LEU A 1 163 ? -13.916 4.863 2.280 1.00 92.31 163 LEU A O 1
ATOM 1305 N N . LEU A 1 164 ? -13.458 6.181 0.519 1.00 92.31 164 LEU A N 1
ATOM 1306 C CA . LEU A 1 164 ? -12.534 7.067 1.240 1.00 92.31 164 LEU A CA 1
ATOM 1307 C C . LEU A 1 164 ? -13.212 7.785 2.418 1.00 92.31 164 LEU A C 1
ATOM 1309 O O . LEU A 1 164 ? -12.671 7.797 3.524 1.00 92.31 164 LEU A O 1
ATOM 1313 N N . MET A 1 165 ? -14.428 8.304 2.231 1.00 90.56 165 MET A N 1
ATOM 1314 C CA . MET A 1 165 ? -15.194 8.940 3.310 1.00 90.56 165 MET A CA 1
ATOM 1315 C C . MET A 1 165 ? -15.528 7.958 4.442 1.00 90.56 165 MET A C 1
ATOM 1317 O O . MET A 1 165 ? -15.403 8.298 5.620 1.00 90.56 165 MET A O 1
ATOM 1321 N N . MET A 1 166 ? -15.925 6.727 4.105 1.00 93.56 166 MET A N 1
ATOM 1322 C CA . MET A 1 166 ? -16.224 5.682 5.093 1.00 93.56 166 MET A CA 1
ATOM 1323 C C . MET A 1 166 ? -14.978 5.263 5.887 1.00 93.56 166 MET A C 1
ATOM 1325 O O . MET A 1 166 ? -15.057 5.026 7.099 1.00 93.56 166 MET A O 1
ATOM 1329 N N . LEU A 1 167 ? -13.830 5.186 5.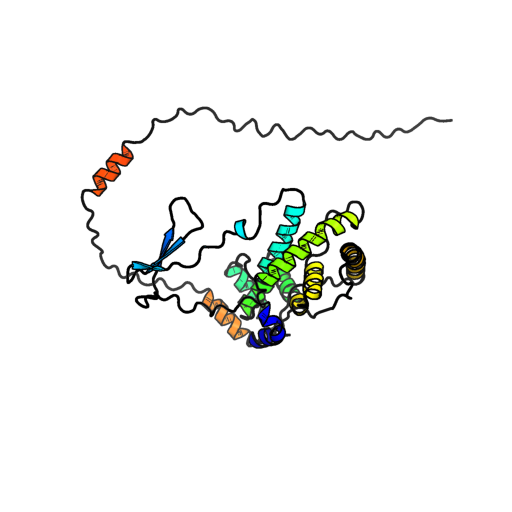212 1.00 95.88 167 LEU A N 1
ATOM 1330 C CA . LEU A 1 167 ? -12.526 4.908 5.810 1.00 95.88 167 LEU A CA 1
ATOM 1331 C C . LEU A 1 167 ? -12.120 6.017 6.795 1.00 95.88 167 LEU A C 1
ATOM 1333 O O . LEU A 1 167 ? -11.768 5.716 7.938 1.00 95.88 167 LEU A O 1
ATOM 1337 N N . ASP A 1 168 ? -12.253 7.283 6.405 1.00 93.12 168 ASP A N 1
ATOM 1338 C CA . ASP A 1 168 ? -11.958 8.446 7.252 1.00 93.12 168 ASP A CA 1
ATOM 1339 C C . ASP A 1 168 ? -12.866 8.547 8.476 1.00 93.12 168 ASP A C 1
ATOM 1341 O O . ASP A 1 168 ? -12.401 8.823 9.591 1.00 93.12 168 ASP A O 1
ATOM 1345 N N . HIS A 1 169 ? -14.162 8.299 8.281 1.00 92.44 169 HIS A N 1
ATOM 1346 C CA . HIS A 1 169 ? -15.124 8.250 9.373 1.00 92.44 169 HIS A CA 1
ATOM 1347 C C . HIS A 1 169 ? -14.729 7.169 10.382 1.00 92.44 169 HIS A C 1
ATOM 1349 O O . HIS A 1 169 ? -14.519 7.466 11.559 1.00 92.44 169 HIS A O 1
ATOM 1355 N N . SER A 1 170 ? -14.490 5.946 9.896 1.00 95.06 170 SER A N 1
ATOM 1356 C CA . SER A 1 170 ? -14.098 4.819 10.746 1.00 95.06 170 SER A CA 1
ATOM 1357 C C . SER A 1 170 ? -12.766 5.081 11.469 1.00 95.06 170 SER A C 1
ATOM 1359 O O . SER A 1 170 ? -12.618 4.759 12.647 1.00 95.06 170 SER A O 1
ATOM 1361 N N . PHE A 1 171 ? -11.784 5.702 10.807 1.00 96.19 171 PHE A N 1
ATOM 1362 C CA . PHE A 1 171 ? -10.513 6.078 11.439 1.00 96.19 171 PHE A CA 1
ATOM 1363 C C . PHE A 1 171 ? -10.685 7.145 12.533 1.00 96.19 171 PHE A C 1
ATOM 1365 O O . PHE A 1 171 ? -9.982 7.118 13.552 1.00 96.19 171 PHE A O 1
ATOM 1372 N N . THR A 1 172 ? -11.620 8.076 12.340 1.00 93.19 172 THR A N 1
ATOM 1373 C CA . THR A 1 172 ? -11.956 9.112 13.324 1.00 93.19 172 THR A CA 1
ATOM 1374 C C . THR A 1 172 ? -12.606 8.502 14.565 1.00 93.19 172 THR A C 1
ATOM 1376 O O . THR A 1 172 ? -12.203 8.833 15.683 1.00 93.19 172 THR A O 1
ATOM 1379 N N . GLU A 1 173 ? -13.536 7.561 14.388 1.00 94.75 173 GLU A N 1
ATOM 1380 C CA . GLU A 1 173 ? -14.188 6.848 15.495 1.00 94.75 173 GLU A CA 1
ATOM 1381 C C . GLU A 1 173 ? -13.182 6.077 16.364 1.00 94.75 173 GLU A C 1
ATOM 1383 O O . GLU A 1 173 ? -13.306 6.062 17.586 1.00 94.75 173 GLU A O 1
ATOM 1388 N N . LEU A 1 174 ? -12.111 5.531 15.772 1.00 95.38 174 LEU A N 1
ATOM 1389 C CA . LEU A 1 174 ? -11.055 4.815 16.504 1.00 95.38 174 LEU A CA 1
ATOM 1390 C C . LEU A 1 174 ? -10.215 5.701 17.445 1.00 95.38 174 LEU A C 1
ATOM 1392 O O . LEU A 1 174 ? -9.529 5.175 18.328 1.00 95.38 174 LEU A O 1
ATOM 1396 N N . GLN A 1 175 ? -10.231 7.031 17.296 1.00 91.69 175 GLN A N 1
ATOM 1397 C CA . GLN A 1 175 ? -9.357 7.913 18.084 1.00 91.69 175 GLN A CA 1
ATOM 1398 C C . GLN A 1 175 ? -9.708 7.923 19.580 1.00 91.69 175 GLN A C 1
ATOM 1400 O O . GLN A 1 175 ? -8.803 7.957 20.427 1.00 91.69 175 GLN A O 1
ATOM 1405 N N . GLN A 1 176 ? -11.002 7.890 19.913 1.00 91.88 176 GLN A N 1
ATOM 1406 C CA . GLN A 1 176 ? -11.469 7.880 21.301 1.00 91.88 176 GLN A CA 1
ATOM 1407 C C . GLN A 1 176 ? -11.166 6.537 21.994 1.00 91.88 176 GLN A C 1
ATOM 1409 O O . GLN A 1 176 ? -10.476 6.571 23.019 1.00 91.88 176 GLN A O 1
ATOM 1414 N N . PRO A 1 177 ? -11.541 5.367 21.438 1.00 95.31 177 PRO A N 1
ATOM 1415 C CA . PRO A 1 177 ? -11.153 4.066 21.981 1.00 95.31 177 PRO A CA 1
ATOM 1416 C C . PRO A 1 177 ? -9.643 3.921 22.149 1.00 95.31 177 PRO A C 1
ATOM 1418 O O . PRO A 1 177 ? -9.176 3.495 23.203 1.00 95.31 177 PRO A O 1
ATOM 1421 N N . PHE A 1 178 ? -8.847 4.351 21.167 1.00 94.69 178 PHE A N 1
ATOM 1422 C CA . PHE A 1 178 ? -7.392 4.299 21.300 1.00 94.69 178 PHE A CA 1
ATOM 1423 C C . PHE A 1 178 ? -6.888 5.096 22.507 1.00 94.69 178 PHE A C 1
ATOM 1425 O O . PHE A 1 178 ? -5.968 4.667 23.201 1.00 94.69 178 PHE A O 1
ATOM 1432 N N . THR A 1 179 ? -7.479 6.259 22.777 1.00 92.19 179 THR A N 1
ATOM 1433 C CA . THR A 1 179 ? -7.090 7.084 23.926 1.00 92.19 179 THR A CA 1
ATOM 1434 C C . THR A 1 179 ? -7.408 6.397 25.254 1.00 92.19 179 THR A C 1
ATOM 1436 O O . THR A 1 179 ? -6.635 6.565 26.197 1.00 92.19 179 THR A O 1
ATOM 1439 N N . HIS A 1 180 ? -8.479 5.602 25.300 1.00 93.75 180 HIS A N 1
ATOM 1440 C CA . HIS A 1 180 ? -8.911 4.853 26.478 1.00 93.75 180 HIS A CA 1
ATOM 1441 C C . HIS A 1 180 ? -8.084 3.577 26.718 1.00 93.75 180 HIS A C 1
ATOM 1443 O O . HIS A 1 180 ? -7.625 3.350 27.832 1.00 93.75 180 HIS A O 1
ATOM 1449 N N . PHE A 1 181 ? -7.837 2.775 25.677 1.00 93.88 181 PHE A N 1
ATOM 1450 C CA . PHE A 1 181 ? -7.207 1.451 25.807 1.00 93.88 181 PHE A CA 1
ATOM 1451 C C . PHE A 1 181 ? -5.683 1.436 25.628 1.00 93.88 181 PHE A C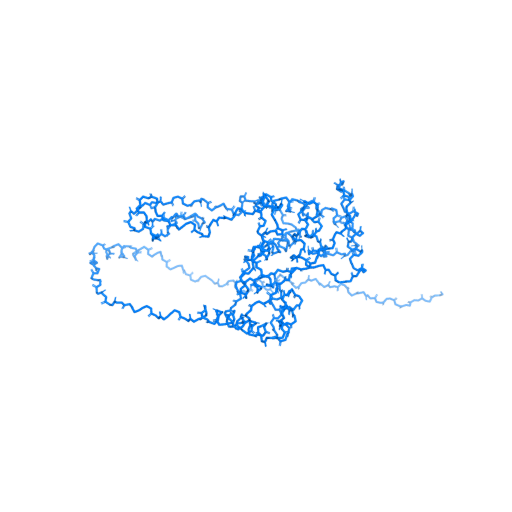 1
ATOM 1453 O O . PHE A 1 181 ? -5.041 0.403 25.822 1.00 93.88 181 PHE A O 1
ATOM 1460 N N . LYS A 1 182 ? -5.056 2.548 25.227 1.00 92.00 182 LYS A N 1
ATOM 1461 C CA . LYS A 1 182 ? -3.592 2.596 25.097 1.00 92.00 182 LYS A CA 1
ATOM 1462 C C . LYS A 1 182 ? -2.902 2.395 26.453 1.00 92.00 182 LYS A C 1
ATOM 1464 O O . LYS A 1 182 ? -3.309 2.953 27.466 1.00 92.00 182 LYS A O 1
ATOM 1469 N N . ALA A 1 183 ? -1.776 1.682 26.440 1.00 89.81 183 ALA A N 1
ATOM 1470 C CA . ALA A 1 183 ? -0.908 1.567 27.609 1.00 89.81 183 ALA A CA 1
ATOM 1471 C C . ALA A 1 183 ? -0.453 2.948 28.123 1.00 89.81 183 ALA A C 1
ATOM 1473 O O . ALA A 1 183 ? -0.244 3.882 27.335 1.00 89.81 183 ALA A O 1
ATOM 1474 N N . GLN A 1 184 ? -0.249 3.063 29.439 1.00 88.69 184 GLN A N 1
ATOM 1475 C CA . GLN A 1 184 ? 0.232 4.298 30.060 1.00 88.69 184 GLN A CA 1
ATOM 1476 C C . GLN A 1 184 ? 1.544 4.759 29.405 1.00 88.69 184 GLN A C 1
ATOM 1478 O O . GLN A 1 184 ? 2.455 3.975 29.153 1.00 88.69 184 GLN A O 1
ATOM 1483 N N . GLY A 1 185 ? 1.617 6.045 29.055 1.00 86.06 185 GLY A N 1
ATOM 1484 C CA . GLY A 1 185 ? 2.779 6.629 28.377 1.00 86.06 185 GLY A CA 1
ATOM 1485 C C . GLY A 1 185 ? 2.882 6.356 26.868 1.00 86.06 185 GLY A C 1
ATOM 1486 O O . GLY A 1 185 ? 3.684 7.013 26.197 1.00 86.06 185 GLY A O 1
ATOM 1487 N N . ARG A 1 186 ? 2.054 5.478 26.278 1.00 89.50 186 ARG A N 1
ATOM 1488 C CA . ARG A 1 186 ? 2.047 5.266 24.821 1.00 89.50 186 ARG A CA 1
ATOM 1489 C C . ARG A 1 186 ? 1.504 6.505 24.102 1.00 89.50 186 ARG A C 1
ATOM 1491 O O . ARG A 1 186 ? 0.366 6.933 24.304 1.00 89.50 186 ARG A O 1
ATOM 1498 N N . LYS A 1 187 ? 2.328 7.072 23.217 1.00 85.19 187 LYS A N 1
ATOM 1499 C CA . LYS A 1 187 ? 1.962 8.224 22.370 1.00 85.19 187 LYS A CA 1
ATOM 1500 C C . LYS A 1 187 ? 1.590 7.820 20.942 1.00 85.19 187 LYS A C 1
ATOM 1502 O O . LYS A 1 187 ? 0.678 8.407 20.362 1.00 85.19 187 LYS A O 1
ATOM 1507 N N . ASN A 1 188 ? 2.277 6.813 20.403 1.00 89.12 188 ASN A N 1
ATOM 1508 C CA . ASN A 1 188 ? 2.112 6.366 19.023 1.00 89.12 188 ASN A CA 1
ATOM 1509 C C . ASN A 1 188 ? 0.844 5.534 18.858 1.00 89.12 188 ASN A C 1
ATOM 1511 O O . ASN A 1 188 ? 0.577 4.644 19.672 1.00 89.12 188 ASN A O 1
ATOM 1515 N N . PHE A 1 189 ? 0.115 5.809 17.776 1.00 93.56 189 PHE A N 1
ATOM 1516 C CA . PHE A 1 189 ? -1.066 5.055 17.369 1.00 93.56 189 PHE A CA 1
ATOM 1517 C C . PHE A 1 189 ? -0.726 3.586 17.048 1.00 93.56 189 PHE A C 1
ATOM 1519 O O . PHE A 1 189 ? 0.423 3.141 17.183 1.00 93.56 189 PHE A O 1
ATOM 1526 N N . LEU A 1 190 ? -1.727 2.790 16.676 1.00 94.69 190 LEU A N 1
ATOM 1527 C CA . LEU A 1 190 ? -1.486 1.473 16.095 1.00 94.69 190 LEU A CA 1
ATOM 1528 C C . LEU A 1 190 ? -0.720 1.619 14.773 1.00 94.69 190 LEU A C 1
ATOM 1530 O O . LEU A 1 190 ? -0.651 2.695 14.180 1.00 94.69 190 LEU A O 1
ATOM 1534 N N . ASN A 1 191 ? -0.105 0.525 14.328 1.00 95.75 191 ASN A N 1
ATOM 1535 C CA . ASN A 1 191 ? 0.536 0.499 13.022 1.00 95.75 191 ASN A CA 1
ATOM 1536 C C . ASN A 1 191 ? -0.505 0.788 11.926 1.00 95.75 191 ASN A C 1
ATOM 1538 O O . ASN A 1 191 ? -1.548 0.142 11.893 1.00 95.75 191 ASN A O 1
ATOM 1542 N N . TYR A 1 192 ? -0.218 1.735 11.033 1.00 96.56 192 TYR A N 1
ATOM 1543 C CA . TYR A 1 192 ? -1.199 2.178 10.043 1.00 96.56 192 TYR A CA 1
ATOM 1544 C C . TYR A 1 192 ? -1.528 1.106 9.007 1.00 96.56 192 TYR A C 1
ATOM 1546 O O . TYR A 1 192 ? -2.702 0.935 8.720 1.00 96.56 192 TYR A O 1
ATOM 1554 N N . ASN A 1 193 ? -0.557 0.318 8.524 1.00 96.81 193 ASN A N 1
ATOM 1555 C CA . ASN A 1 193 ? -0.856 -0.794 7.610 1.00 96.81 193 ASN A CA 1
ATOM 1556 C C . ASN A 1 193 ? -1.852 -1.774 8.239 1.00 96.81 193 ASN A C 1
ATOM 1558 O O . ASN A 1 193 ? -2.815 -2.180 7.601 1.00 96.81 193 ASN A O 1
ATOM 1562 N N . TYR A 1 194 ? -1.648 -2.105 9.516 1.00 97.62 194 TYR A N 1
ATOM 1563 C CA . TYR A 1 194 ? -2.580 -2.938 10.266 1.00 97.62 194 TYR A CA 1
ATOM 1564 C C . TYR A 1 194 ? -3.980 -2.303 10.350 1.00 97.62 194 TYR A C 1
ATOM 1566 O O . TYR A 1 194 ? -4.972 -2.976 10.085 1.00 97.62 194 TYR A O 1
ATOM 1574 N N . VAL A 1 195 ? -4.070 -1.006 10.661 1.00 97.69 195 VAL A N 1
ATOM 1575 C CA . VAL A 1 195 ? -5.355 -0.290 10.761 1.00 97.69 195 VAL A CA 1
ATOM 1576 C C . VAL A 1 195 ? -6.072 -0.220 9.411 1.00 97.69 195 VAL A C 1
ATOM 1578 O O . VAL A 1 195 ? -7.264 -0.505 9.367 1.00 97.69 195 VAL A O 1
ATOM 1581 N N . PHE A 1 196 ? -5.363 0.076 8.316 1.00 97.94 196 PHE A N 1
ATOM 1582 C CA . PHE A 1 196 ? -5.928 0.022 6.964 1.00 97.94 196 PHE A CA 1
ATOM 1583 C C . PHE A 1 196 ? -6.494 -1.362 6.664 1.00 97.94 196 PHE A C 1
ATOM 1585 O O . PHE A 1 196 ? -7.658 -1.460 6.287 1.00 97.94 196 PHE A O 1
ATOM 1592 N N . CYS A 1 197 ? -5.730 -2.432 6.911 1.00 97.75 197 CYS A N 1
ATOM 1593 C CA . CYS A 1 197 ? -6.213 -3.793 6.684 1.00 97.75 197 CYS A CA 1
ATOM 1594 C C . CYS A 1 197 ? -7.497 -4.096 7.469 1.00 97.75 197 CYS A C 1
ATOM 1596 O O . CYS A 1 197 ? -8.466 -4.595 6.898 1.00 97.75 197 CYS A O 1
ATOM 1598 N N . ARG A 1 198 ? -7.544 -3.756 8.764 1.00 97.75 198 ARG A N 1
ATOM 1599 C CA . ARG A 1 198 ? -8.741 -3.988 9.587 1.00 97.75 198 ARG A CA 1
ATOM 1600 C C . ARG A 1 198 ? -9.944 -3.171 9.103 1.00 97.75 198 ARG A C 1
ATOM 1602 O O . ARG A 1 198 ? -11.061 -3.684 9.112 1.00 97.75 198 ARG A O 1
ATOM 1609 N N . LEU A 1 199 ? -9.735 -1.926 8.672 1.00 97.62 199 LEU A N 1
ATOM 1610 C CA . LEU A 1 199 ? -10.807 -1.067 8.167 1.00 97.62 199 LEU A CA 1
ATOM 1611 C C . LEU A 1 199 ? -11.334 -1.541 6.810 1.00 97.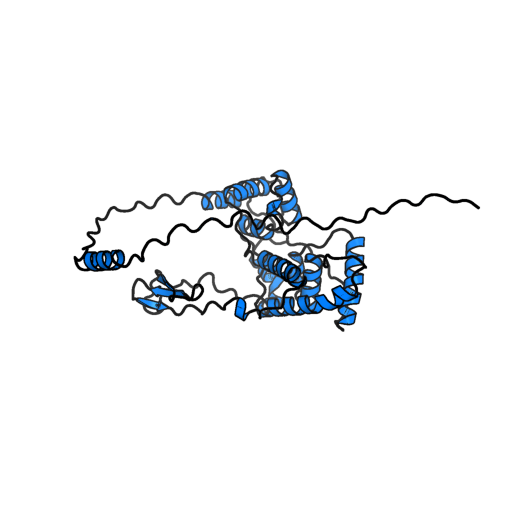62 199 LEU A C 1
ATOM 1613 O O . LEU A 1 199 ? -12.544 -1.680 6.657 1.00 97.62 199 LEU A O 1
ATOM 1617 N N . PHE A 1 200 ? -10.463 -1.901 5.869 1.00 97.44 200 PHE A N 1
ATOM 1618 C CA . PHE A 1 200 ? -10.885 -2.503 4.603 1.00 97.44 200 PHE A CA 1
ATOM 1619 C C . PHE A 1 200 ? -11.657 -3.813 4.818 1.00 97.44 200 PHE A C 1
ATOM 1621 O O . PHE A 1 200 ? -12.712 -4.003 4.219 1.00 97.44 200 PHE A O 1
ATOM 1628 N N . GLN A 1 201 ? -11.210 -4.679 5.734 1.00 96.06 201 GLN A N 1
ATOM 1629 C CA . GLN A 1 201 ? -11.932 -5.910 6.093 1.00 96.06 201 GLN A CA 1
ATOM 1630 C C . GLN A 1 201 ? -13.298 -5.630 6.734 1.00 96.06 201 GLN A C 1
ATOM 1632 O O . GLN A 1 201 ? -14.271 -6.330 6.446 1.00 96.06 201 GLN A O 1
ATOM 1637 N N . LYS A 1 202 ? -13.405 -4.592 7.575 1.00 95.44 202 LYS A N 1
ATOM 1638 C CA . LYS A 1 202 ? -14.689 -4.146 8.139 1.00 95.44 202 LYS A CA 1
ATOM 1639 C C . LYS A 1 202 ? -15.660 -3.714 7.039 1.00 95.44 202 LYS A C 1
ATOM 1641 O O . LYS A 1 202 ? -16.841 -4.035 7.137 1.00 95.44 202 LYS A O 1
ATOM 1646 N N . LEU A 1 203 ? -15.163 -3.019 6.017 1.00 94.94 203 LEU A N 1
ATOM 1647 C CA . LEU A 1 203 ? -15.949 -2.532 4.881 1.00 94.94 203 LEU A CA 1
ATOM 1648 C C . LEU A 1 203 ? -16.170 -3.586 3.781 1.00 94.94 203 LEU A C 1
ATOM 1650 O O . LEU A 1 203 ? -16.745 -3.267 2.750 1.00 94.94 203 LEU A O 1
ATOM 1654 N N . GLY A 1 204 ? -15.722 -4.832 3.978 1.00 94.19 204 GLY A N 1
ATOM 1655 C CA . GLY A 1 204 ? -15.890 -5.908 2.993 1.00 94.19 204 GLY A CA 1
ATOM 1656 C C . GLY A 1 204 ? -14.943 -5.829 1.790 1.00 94.19 204 GLY A C 1
ATOM 1657 O O . GLY A 1 204 ? -15.109 -6.580 0.843 1.00 94.19 204 GLY A O 1
ATOM 1658 N N . CYS A 1 205 ? -13.930 -4.965 1.837 1.00 95.12 205 CYS A N 1
ATOM 1659 C CA . CYS A 1 205 ? -12.999 -4.693 0.741 1.00 95.12 205 CYS A CA 1
ATOM 1660 C C . CYS A 1 205 ? -11.603 -5.261 1.042 1.00 95.12 205 CYS A C 1
ATOM 1662 O O . CYS A 1 205 ? -10.589 -4.570 0.901 1.00 95.12 205 CYS A O 1
ATOM 1664 N N . ALA A 1 206 ? -11.533 -6.490 1.560 1.00 95.56 206 ALA A N 1
ATOM 1665 C CA . ALA A 1 206 ? -10.307 -7.045 2.130 1.00 95.56 206 ALA A CA 1
ATOM 1666 C C . ALA A 1 206 ? -9.141 -7.063 1.121 1.00 95.56 206 ALA A C 1
ATOM 1668 O O . ALA A 1 206 ? -7.997 -6.870 1.518 1.00 95.56 206 ALA A O 1
ATOM 1669 N N . GLN A 1 207 ? -9.417 -7.193 -0.176 1.00 95.44 207 GLN A N 1
ATOM 1670 C CA . GLN A 1 207 ? -8.453 -7.205 -1.277 1.00 95.44 207 GLN A CA 1
ATOM 1671 C C . GLN A 1 207 ? -7.434 -6.054 -1.185 1.00 95.44 207 GLN A C 1
ATOM 1673 O O . GLN A 1 207 ? -6.238 -6.289 -1.349 1.00 95.44 207 GLN A O 1
ATOM 1678 N N . PHE A 1 208 ? -7.846 -4.842 -0.788 1.00 96.94 208 PHE A N 1
ATOM 1679 C CA . PHE A 1 208 ? -6.934 -3.700 -0.613 1.00 96.94 208 PHE A CA 1
ATOM 1680 C C . PHE A 1 208 ? -5.802 -3.935 0.400 1.00 96.94 208 PHE A C 1
ATOM 1682 O O . PHE A 1 208 ? -4.757 -3.289 0.313 1.00 96.94 208 PHE A O 1
ATOM 1689 N N . CYS A 1 209 ? -5.947 -4.891 1.325 1.00 96.88 209 CYS A N 1
ATOM 1690 C CA . CYS A 1 209 ? -4.909 -5.259 2.293 1.00 96.88 209 CYS A CA 1
ATOM 1691 C C . CYS A 1 209 ? -3.577 -5.646 1.624 1.00 96.88 209 CYS A C 1
ATOM 1693 O O . CYS A 1 209 ? -2.525 -5.506 2.249 1.00 96.88 209 CYS A O 1
ATOM 1695 N N . MET A 1 210 ? -3.587 -6.089 0.358 1.00 96.50 210 MET A N 1
ATOM 1696 C CA . MET A 1 210 ? -2.361 -6.409 -0.386 1.00 96.50 210 MET A CA 1
ATOM 1697 C C . MET A 1 210 ? -1.395 -5.215 -0.492 1.00 96.50 210 MET A C 1
ATOM 1699 O O . MET A 1 210 ? -0.177 -5.405 -0.518 1.00 96.50 210 MET A O 1
ATOM 1703 N N . PHE A 1 211 ? -1.914 -3.983 -0.487 1.00 97.25 211 PHE A N 1
ATOM 1704 C CA . PHE A 1 211 ? -1.122 -2.750 -0.553 1.00 97.25 211 PHE A CA 1
ATOM 1705 C C . PHE A 1 211 ? -0.633 -2.269 0.821 1.00 97.25 211 PHE A C 1
ATOM 1707 O O . PHE A 1 211 ? 0.177 -1.347 0.913 1.00 97.25 211 PHE A O 1
ATOM 1714 N N . PHE A 1 212 ? -1.040 -2.939 1.903 1.00 97.00 212 PHE A N 1
ATOM 1715 C CA . PHE A 1 212 ? -0.665 -2.603 3.275 1.00 97.00 212 PHE A CA 1
ATOM 1716 C C . PHE A 1 212 ? 0.002 -3.797 3.976 1.00 97.00 212 PHE A C 1
ATOM 1718 O O . PHE A 1 212 ? -0.561 -4.368 4.912 1.00 97.00 212 PHE A O 1
ATOM 1725 N N . PRO A 1 213 ? 1.236 -4.183 3.582 1.00 95.00 213 PRO A N 1
ATOM 1726 C CA . PRO A 1 213 ? 1.896 -5.356 4.146 1.00 95.00 213 PRO A CA 1
ATOM 1727 C C . PRO A 1 213 ? 2.006 -5.288 5.673 1.00 95.00 213 PRO A C 1
ATOM 1729 O O . PRO A 1 213 ? 2.489 -4.296 6.236 1.00 95.00 213 PRO A O 1
ATOM 1732 N N . LEU A 1 214 ? 1.570 -6.360 6.334 1.00 95.56 214 LEU A N 1
ATOM 1733 C CA . LEU A 1 214 ? 1.548 -6.481 7.788 1.00 95.56 214 LEU A CA 1
ATOM 1734 C C . LEU A 1 214 ? 2.950 -6.692 8.385 1.00 95.56 214 LEU A C 1
ATOM 1736 O O . LEU A 1 214 ? 3.913 -7.070 7.714 1.00 95.56 214 LEU A O 1
ATOM 1740 N N . ILE A 1 215 ? 3.065 -6.462 9.695 1.00 93.56 215 ILE A N 1
ATOM 1741 C CA . ILE A 1 215 ? 4.302 -6.698 10.449 1.00 93.56 215 ILE A CA 1
ATOM 1742 C C . ILE A 1 215 ? 4.569 -8.208 10.541 1.00 93.56 215 ILE A C 1
ATOM 1744 O O . ILE A 1 215 ? 3.709 -8.961 10.971 1.00 93.56 215 ILE A O 1
ATOM 1748 N N . LYS A 1 216 ? 5.797 -8.653 10.246 1.00 90.94 216 LYS A N 1
ATOM 1749 C CA . LYS A 1 216 ? 6.168 -10.088 10.266 1.00 90.94 216 LYS A CA 1
ATOM 1750 C C . LYS A 1 216 ? 6.153 -10.736 11.663 1.00 90.94 216 LYS A C 1
ATOM 1752 O O . LYS A 1 216 ? 6.038 -11.950 11.795 1.00 90.94 216 LYS A O 1
ATOM 1757 N N . SER A 1 217 ? 6.302 -9.944 12.725 1.00 95.75 217 SER A N 1
ATOM 1758 C CA . SER A 1 217 ? 6.348 -10.444 14.104 1.00 95.75 217 SER A CA 1
ATOM 1759 C C . SER A 1 217 ? 4.957 -10.843 14.604 1.00 95.75 217 SER A C 1
ATOM 1761 O O . SER A 1 217 ? 4.130 -9.981 14.900 1.00 95.75 217 SER A O 1
ATOM 1763 N N . ARG A 1 218 ? 4.739 -12.152 14.786 1.00 93.88 218 ARG A N 1
ATOM 1764 C CA . ARG A 1 218 ? 3.484 -12.717 15.320 1.00 93.88 218 ARG A CA 1
ATOM 1765 C C . ARG A 1 218 ? 3.111 -12.157 16.692 1.00 93.88 218 ARG A C 1
ATOM 1767 O O . ARG A 1 218 ? 1.946 -11.893 16.945 1.00 93.88 218 ARG A O 1
ATOM 1774 N N . GLN A 1 219 ? 4.084 -11.956 17.582 1.00 96.00 219 GLN A N 1
ATOM 1775 C CA . GLN A 1 219 ? 3.827 -11.383 18.908 1.00 96.00 219 GLN A CA 1
ATOM 1776 C C . GLN A 1 219 ? 3.334 -9.935 18.811 1.00 96.00 219 GLN A C 1
ATOM 1778 O O . GLN A 1 219 ? 2.366 -9.577 19.474 1.00 96.00 219 GLN A O 1
ATOM 1783 N N . LYS A 1 220 ? 3.957 -9.117 17.951 1.00 94.38 220 LYS A N 1
ATOM 1784 C CA . LYS A 1 220 ? 3.512 -7.735 17.732 1.00 94.38 220 LYS A CA 1
ATOM 1785 C C . LYS A 1 220 ? 2.132 -7.679 17.083 1.00 94.38 220 LYS A C 1
ATOM 1787 O O . LYS A 1 220 ? 1.353 -6.812 17.450 1.00 94.38 220 LYS A O 1
ATOM 1792 N N . LEU A 1 221 ? 1.835 -8.584 16.148 1.00 95.62 221 LEU A N 1
ATOM 1793 C CA . LEU A 1 221 ? 0.501 -8.685 15.554 1.00 95.62 221 LEU A CA 1
ATOM 1794 C C . LEU A 1 221 ? -0.556 -9.084 16.585 1.00 95.62 221 LEU A C 1
ATOM 1796 O O . LEU A 1 221 ? -1.568 -8.407 16.660 1.00 95.62 221 LEU A O 1
ATOM 1800 N N . ARG A 1 222 ? -0.297 -10.092 17.429 1.00 95.19 222 ARG A N 1
ATOM 1801 C CA . ARG A 1 222 ? -1.222 -10.476 18.512 1.00 95.19 222 ARG A CA 1
ATOM 1802 C C . ARG A 1 222 ? -1.531 -9.309 19.451 1.00 95.19 222 ARG A C 1
ATOM 1804 O O . ARG A 1 222 ? -2.692 -9.017 19.686 1.00 95.19 222 ARG A O 1
ATOM 1811 N N . ALA A 1 223 ? -0.510 -8.566 19.878 1.00 94.69 223 ALA A N 1
ATOM 1812 C CA . ALA A 1 223 ? -0.710 -7.380 20.714 1.00 94.69 223 ALA A CA 1
ATOM 1813 C C . ALA A 1 223 ? -1.492 -6.250 20.006 1.00 94.69 223 ALA A C 1
ATOM 1815 O O . ALA A 1 223 ? -2.151 -5.442 20.662 1.00 94.69 223 ALA A O 1
ATOM 1816 N N . LEU A 1 224 ? -1.399 -6.144 18.673 1.00 95.81 224 LEU A N 1
ATOM 1817 C CA . LEU A 1 224 ? -2.224 -5.216 17.892 1.00 95.81 224 LEU A CA 1
ATOM 1818 C C . LEU A 1 224 ? -3.676 -5.702 17.792 1.00 95.81 224 LEU A C 1
ATOM 1820 O O . LEU A 1 224 ? -4.573 -4.868 17.894 1.00 95.81 224 LEU A O 1
ATOM 1824 N N . ASP A 1 225 ? -3.888 -7.008 17.624 1.00 96.25 225 ASP A N 1
ATOM 1825 C CA . ASP A 1 225 ? -5.208 -7.648 17.594 1.00 96.25 225 ASP A CA 1
ATOM 1826 C C . ASP A 1 225 ? -5.934 -7.487 18.932 1.00 96.25 225 ASP A C 1
ATOM 1828 O O . ASP A 1 225 ? -7.025 -6.933 18.945 1.00 96.25 225 ASP A O 1
ATOM 1832 N N . GLU A 1 226 ? -5.302 -7.818 20.060 1.00 95.44 226 GLU A N 1
ATOM 1833 C CA . GLU A 1 226 ? -5.891 -7.664 21.404 1.00 95.44 226 GLU A CA 1
ATOM 1834 C C . GLU A 1 226 ? -6.336 -6.212 21.677 1.00 95.44 226 GLU A C 1
ATOM 1836 O O . GLU A 1 226 ? -7.448 -5.942 22.145 1.00 95.44 226 GLU A O 1
ATOM 1841 N N . MET A 1 227 ? -5.477 -5.243 21.331 1.00 95.44 227 MET A N 1
ATOM 1842 C CA . MET A 1 227 ? -5.806 -3.821 21.464 1.00 95.44 227 MET A CA 1
ATOM 1843 C C . MET A 1 227 ? -6.936 -3.416 20.515 1.00 95.44 227 MET A C 1
ATOM 1845 O O . MET A 1 227 ? -7.811 -2.642 20.898 1.00 95.44 227 MET A O 1
ATOM 1849 N N . TRP A 1 228 ? -6.917 -3.908 19.277 1.00 96.81 228 TRP A N 1
ATOM 1850 C CA . TRP A 1 228 ? -7.974 -3.645 18.310 1.00 96.81 228 TRP A CA 1
ATOM 1851 C C . TRP A 1 228 ? -9.318 -4.177 18.791 1.00 96.81 228 TRP A C 1
ATOM 1853 O O . TRP A 1 228 ? -10.277 -3.415 18.796 1.00 96.81 228 TRP A O 1
ATOM 1863 N N . GLU A 1 229 ? -9.383 -5.435 19.224 1.00 96.50 229 GLU A N 1
ATOM 1864 C CA . GLU A 1 229 ? -10.595 -6.091 19.723 1.00 96.50 229 GLU A CA 1
ATOM 1865 C C . GLU A 1 229 ? -11.209 -5.319 20.886 1.00 96.50 229 GLU A C 1
ATOM 1867 O O . GLU A 1 229 ? -12.409 -5.046 20.874 1.00 96.50 229 GLU A O 1
ATOM 1872 N N . SER A 1 230 ? -10.376 -4.863 21.824 1.00 96.12 230 SER A N 1
ATOM 1873 C CA . SER A 1 230 ? -10.814 -4.010 22.933 1.00 96.12 230 SER A CA 1
ATOM 1874 C C . SER A 1 230 ? -11.429 -2.695 22.431 1.00 96.12 230 SER A C 1
ATOM 1876 O O . SER A 1 230 ? -12.518 -2.305 22.856 1.00 96.12 230 SER A O 1
ATOM 1878 N N . MET A 1 231 ? -10.770 -2.030 21.472 1.00 96.81 231 MET A N 1
ATOM 1879 C CA . MET A 1 231 ? -11.265 -0.777 20.895 1.00 96.81 231 MET A CA 1
ATOM 1880 C C . MET A 1 231 ? -12.588 -0.967 20.149 1.00 96.81 231 MET A C 1
ATOM 1882 O O . MET A 1 231 ? -13.533 -0.219 20.391 1.00 96.81 231 MET A O 1
ATOM 1886 N N . VAL A 1 232 ? -12.680 -1.954 19.256 1.00 96.50 232 VAL A N 1
ATOM 1887 C CA . VAL A 1 232 ? -13.879 -2.143 18.427 1.00 96.50 232 VAL A CA 1
ATOM 1888 C C . VAL A 1 232 ? -15.059 -2.675 19.230 1.00 96.50 232 VAL A C 1
ATOM 1890 O O . VAL A 1 232 ? -16.190 -2.288 18.949 1.00 96.50 232 VAL A O 1
ATOM 1893 N N . SER A 1 233 ? -14.806 -3.450 20.290 1.00 96.12 233 SER A N 1
ATOM 1894 C CA . SER A 1 233 ? -15.850 -3.863 21.234 1.00 96.12 233 SER A CA 1
ATOM 1895 C C . SER A 1 233 ? -16.480 -2.658 21.937 1.00 96.12 233 SER A C 1
ATOM 1897 O O . SER A 1 233 ? -17.698 -2.606 22.086 1.00 96.12 233 SER A O 1
ATOM 1899 N N . SER A 1 234 ? -15.685 -1.640 22.298 1.00 96.62 234 SER A N 1
ATOM 1900 C CA . SER A 1 234 ? -16.218 -0.401 22.891 1.00 96.62 234 SER A CA 1
ATOM 1901 C C . SER A 1 234 ? -17.056 0.440 21.923 1.00 96.62 234 SER A C 1
ATOM 1903 O O . SER A 1 234 ? -17.932 1.180 22.359 1.00 96.62 234 SER A O 1
ATOM 1905 N N . LEU A 1 235 ? -16.815 0.296 20.616 1.00 95.06 235 LEU A N 1
ATOM 1906 C CA . LEU A 1 235 ? -17.610 0.916 19.554 1.00 95.06 235 LEU A CA 1
ATOM 1907 C C . LEU A 1 235 ? -18.816 0.056 19.139 1.00 95.06 235 LEU A C 1
ATOM 1909 O O . LEU A 1 235 ? -19.530 0.432 18.215 1.00 95.06 235 LEU A O 1
ATOM 1913 N N . GLN A 1 236 ? -19.029 -1.105 19.775 1.00 95.50 236 GLN A N 1
ATOM 1914 C CA . GLN A 1 236 ? -20.049 -2.093 19.396 1.00 95.50 236 GLN A CA 1
ATOM 1915 C C . GLN A 1 236 ? -19.914 -2.585 17.945 1.00 95.50 236 GLN A C 1
ATOM 1917 O O . GLN A 1 236 ? -20.883 -2.984 17.300 1.00 95.50 236 GLN A O 1
ATOM 1922 N N . TRP A 1 237 ? -18.698 -2.565 17.404 1.00 95.25 237 TRP A N 1
ATOM 1923 C CA . TRP A 1 237 ? -18.421 -3.105 16.079 1.00 95.25 237 TRP A CA 1
ATOM 1924 C C . TRP A 1 237 ? -18.228 -4.625 16.149 1.00 95.25 237 TRP A C 1
ATOM 1926 O O . TRP A 1 237 ? -17.666 -5.132 17.122 1.00 95.25 237 TRP A O 1
ATOM 1936 N N . PRO A 1 238 ? -18.618 -5.372 15.100 1.00 91.81 238 PRO A N 1
ATOM 1937 C CA . PRO A 1 238 ? -18.433 -6.815 15.074 1.00 91.81 238 PRO A CA 1
ATOM 1938 C C . PRO A 1 238 ? -16.944 -7.173 15.072 1.00 91.81 238 PRO A C 1
ATOM 1940 O O . PRO A 1 238 ? -16.173 -6.716 14.221 1.00 91.81 238 PRO A O 1
ATOM 1943 N N . VAL A 1 239 ? -16.547 -8.040 16.002 1.00 92.12 239 VAL A N 1
ATOM 1944 C CA . VAL A 1 239 ? -15.186 -8.571 16.060 1.00 92.12 239 VAL A CA 1
ATOM 1945 C C . VAL A 1 239 ? -15.046 -9.673 15.015 1.00 92.12 239 VAL A C 1
ATOM 1947 O O . VAL A 1 239 ? -15.651 -10.735 15.121 1.00 92.12 239 VAL A O 1
ATOM 1950 N N . LYS A 1 240 ? -14.248 -9.405 13.980 1.00 91.94 240 LYS A N 1
ATOM 1951 C CA . LYS A 1 240 ? -13.870 -10.382 12.952 1.00 91.94 240 LYS A CA 1
ATOM 1952 C C . LYS A 1 240 ? -12.378 -10.703 13.064 1.00 91.94 240 LYS A C 1
ATOM 1954 O O . LYS A 1 240 ? -11.604 -9.772 13.322 1.00 91.94 240 LYS A O 1
ATOM 1959 N N . PRO A 1 241 ? -11.966 -11.964 12.840 1.00 92.94 241 PRO A N 1
ATOM 1960 C CA . PRO A 1 241 ? -10.555 -12.332 12.831 1.00 92.94 241 PRO A CA 1
ATOM 1961 C C . PRO A 1 241 ? -9.820 -11.608 11.698 1.00 92.94 241 PRO A C 1
ATOM 1963 O O . PRO A 1 241 ? -10.372 -11.425 10.610 1.00 92.94 241 PRO A O 1
ATOM 1966 N N . LEU A 1 242 ? -8.570 -11.209 11.949 1.00 94.50 242 LEU A N 1
ATOM 1967 C CA . LEU A 1 242 ? -7.727 -10.581 10.935 1.00 94.50 242 LEU A CA 1
ATOM 1968 C C . LEU A 1 242 ? -7.467 -11.563 9.786 1.00 94.50 242 LEU A C 1
ATOM 1970 O O . LEU A 1 242 ? -6.799 -12.586 9.957 1.00 94.50 242 LEU A O 1
ATOM 1974 N N . GLN A 1 243 ? -7.936 -11.217 8.590 1.00 94.06 243 GLN A N 1
ATOM 1975 C CA . GLN A 1 243 ? -7.616 -11.974 7.383 1.00 94.06 243 GLN A CA 1
ATOM 1976 C C . GLN A 1 243 ? -6.208 -11.606 6.901 1.00 94.06 243 GLN A C 1
ATOM 1978 O O . GLN A 1 243 ? -5.863 -10.428 6.785 1.00 94.06 243 GLN A O 1
ATOM 1983 N N . GLN A 1 244 ? -5.378 -12.611 6.622 1.00 92.25 244 GLN A N 1
ATOM 1984 C CA . GLN A 1 244 ? -4.046 -12.397 6.059 1.00 92.25 244 GLN A CA 1
ATOM 1985 C C . GLN A 1 244 ? -4.114 -12.497 4.542 1.00 92.25 244 GLN A C 1
ATOM 1987 O O . GLN A 1 244 ? -4.376 -13.564 3.994 1.00 92.25 244 GLN A O 1
ATOM 1992 N N . ILE A 1 245 ? -3.861 -11.376 3.874 1.00 94.19 245 ILE A N 1
ATOM 1993 C CA . ILE A 1 245 ? -3.848 -11.284 2.416 1.00 94.19 245 ILE A CA 1
ATOM 1994 C C . ILE A 1 245 ? -2.406 -11.145 1.948 1.00 94.19 245 ILE A C 1
ATOM 1996 O O . ILE A 1 245 ? -1.607 -10.423 2.550 1.00 94.19 245 ILE A O 1
ATOM 2000 N N . ALA A 1 246 ? -2.068 -11.881 0.889 1.00 93.69 246 ALA A N 1
ATOM 2001 C CA . ALA A 1 246 ? -0.737 -11.849 0.310 1.00 93.69 246 ALA A CA 1
ATOM 2002 C C . ALA A 1 246 ? -0.392 -10.418 -0.154 1.00 93.69 246 ALA A C 1
ATOM 2004 O O . ALA A 1 246 ? -1.225 -9.775 -0.797 1.00 93.69 246 ALA A O 1
ATOM 2005 N N . PRO A 1 247 ? 0.818 -9.909 0.145 1.00 95.12 247 PRO A N 1
ATOM 2006 C CA . PRO A 1 247 ? 1.247 -8.598 -0.324 1.00 95.12 247 PRO A CA 1
ATOM 2007 C C . PRO A 1 247 ? 1.205 -8.482 -1.849 1.00 95.12 247 PRO A C 1
ATOM 2009 O O . PRO A 1 247 ? 1.477 -9.450 -2.564 1.00 95.12 247 PRO A O 1
ATOM 2012 N N . PHE A 1 248 ? 0.937 -7.273 -2.334 1.00 96.56 248 PHE A N 1
ATOM 2013 C CA . PHE A 1 248 ? 0.970 -6.956 -3.754 1.00 96.56 248 PHE A CA 1
ATOM 2014 C C . PHE A 1 248 ? 2.359 -7.252 -4.328 1.00 96.56 248 PHE A C 1
ATOM 2016 O O . PHE A 1 248 ? 3.385 -6.802 -3.803 1.00 96.56 248 PHE A O 1
ATOM 2023 N N . ALA A 1 249 ? 2.374 -8.050 -5.391 1.00 96.38 249 ALA A N 1
ATOM 2024 C CA . ALA A 1 249 ? 3.579 -8.510 -6.053 1.00 96.38 249 ALA A CA 1
ATOM 2025 C C . ALA A 1 249 ? 3.309 -8.657 -7.549 1.00 96.38 249 ALA A C 1
ATOM 2027 O O . ALA A 1 249 ? 2.308 -9.271 -7.937 1.00 96.38 249 ALA A O 1
ATOM 2028 N N . VAL A 1 250 ? 4.220 -8.120 -8.355 1.00 96.44 250 VAL A N 1
ATOM 2029 C CA . VAL A 1 250 ? 4.129 -8.076 -9.814 1.00 96.44 250 VAL A CA 1
ATOM 2030 C C . VAL A 1 250 ? 5.261 -8.891 -10.425 1.00 96.44 250 VAL A C 1
ATOM 2032 O O . VAL A 1 250 ? 6.416 -8.747 -10.024 1.00 96.44 250 VAL A O 1
ATOM 2035 N N . LYS A 1 251 ? 4.936 -9.758 -11.379 1.00 94.56 251 LYS A N 1
ATOM 2036 C CA . LYS A 1 251 ? 5.901 -10.500 -12.185 1.00 94.56 251 LYS A CA 1
ATOM 2037 C C . LYS A 1 251 ? 6.491 -9.568 -13.242 1.00 94.56 251 LYS A C 1
ATOM 2039 O O . LYS A 1 251 ? 5.765 -8.825 -13.892 1.00 94.56 251 LYS A O 1
ATOM 2044 N N . LEU A 1 252 ? 7.809 -9.601 -13.397 1.00 91.38 252 LEU A N 1
ATOM 2045 C CA . LEU A 1 252 ? 8.502 -8.825 -14.418 1.00 91.38 252 LEU A CA 1
ATOM 2046 C C . LEU A 1 252 ? 8.473 -9.583 -15.746 1.00 91.38 252 LEU A C 1
ATOM 2048 O O . LEU A 1 252 ? 9.091 -10.641 -15.875 1.00 91.38 252 LEU A O 1
ATOM 2052 N N . GLU A 1 253 ? 7.776 -9.030 -16.734 1.00 86.19 253 GLU A N 1
ATOM 2053 C CA . GLU A 1 253 ? 7.804 -9.522 -18.111 1.00 86.19 253 GLU A CA 1
ATOM 2054 C C . GLU A 1 253 ? 8.741 -8.657 -18.956 1.00 86.19 253 GLU A C 1
ATOM 2056 O O . GLU A 1 253 ? 8.674 -7.432 -18.916 1.00 86.19 253 GLU A O 1
ATOM 2061 N N . GLN A 1 254 ? 9.639 -9.300 -19.710 1.00 84.81 254 GLN A N 1
ATOM 2062 C CA . GLN A 1 254 ? 10.562 -8.640 -20.647 1.00 84.81 254 GLN A CA 1
ATOM 2063 C C . GLN A 1 254 ? 11.358 -7.462 -20.028 1.00 84.81 254 GLN A C 1
ATOM 2065 O O . GLN A 1 254 ? 11.263 -6.324 -20.497 1.00 84.81 254 GLN A O 1
ATOM 2070 N N . PRO A 1 255 ? 12.204 -7.707 -19.006 1.00 85.88 255 PRO A N 1
ATOM 2071 C CA . PRO A 1 255 ? 12.883 -6.644 -18.255 1.00 85.88 255 PRO A CA 1
ATOM 2072 C C . PRO A 1 255 ? 13.747 -5.718 -19.127 1.00 85.88 255 PRO A C 1
ATOM 2074 O O . PRO A 1 255 ? 13.800 -4.515 -18.883 1.00 85.88 255 PRO A O 1
ATOM 2077 N N . ALA A 1 256 ? 14.362 -6.246 -20.192 1.00 85.50 256 ALA A N 1
ATOM 2078 C CA . ALA A 1 256 ? 15.137 -5.446 -21.141 1.00 85.50 256 ALA A CA 1
ATOM 2079 C C . ALA A 1 256 ? 14.273 -4.424 -21.907 1.00 85.50 256 ALA A C 1
ATOM 2081 O O . ALA A 1 256 ? 14.693 -3.282 -22.098 1.00 85.50 256 ALA A O 1
ATOM 2082 N N . ALA A 1 257 ? 13.056 -4.810 -22.308 1.00 86.62 257 ALA A N 1
ATOM 2083 C CA . ALA A 1 257 ? 12.122 -3.924 -23.001 1.00 86.62 257 ALA A CA 1
ATOM 2084 C C . ALA A 1 257 ? 11.589 -2.830 -22.061 1.00 86.62 257 ALA A C 1
ATOM 2086 O O . ALA A 1 257 ? 11.535 -1.660 -22.446 1.00 86.62 257 ALA A O 1
ATOM 2087 N N . LEU A 1 258 ? 11.278 -3.189 -20.808 1.00 86.81 258 LEU A N 1
ATOM 2088 C CA . LEU A 1 258 ? 10.883 -2.229 -19.771 1.00 86.81 258 LEU A CA 1
ATOM 2089 C C . LEU A 1 258 ? 11.980 -1.184 -19.535 1.00 86.81 258 LEU A C 1
ATOM 2091 O O . LEU A 1 258 ? 11.705 0.017 -19.522 1.00 86.81 258 LEU A O 1
ATOM 2095 N N . LEU A 1 259 ? 13.237 -1.622 -19.418 1.00 88.38 259 LEU A N 1
ATOM 2096 C CA . LEU A 1 259 ? 14.361 -0.718 -19.188 1.00 88.38 259 LEU A CA 1
ATOM 2097 C C . LEU A 1 259 ? 14.599 0.223 -20.379 1.00 88.38 259 LEU A C 1
ATOM 2099 O O . LEU A 1 259 ? 14.827 1.419 -20.184 1.00 88.38 259 LEU A O 1
ATOM 2103 N N . ALA A 1 260 ? 14.503 -0.289 -21.610 1.00 85.75 260 ALA A N 1
ATOM 2104 C CA . ALA A 1 260 ? 14.603 0.531 -22.817 1.00 85.75 260 ALA A CA 1
ATOM 2105 C C . ALA A 1 260 ? 13.507 1.610 -22.858 1.00 85.75 260 ALA A C 1
ATOM 2107 O O . ALA A 1 260 ? 13.803 2.786 -23.082 1.00 85.75 260 ALA A O 1
ATOM 2108 N N . ALA A 1 261 ? 12.256 1.246 -22.558 1.00 86.38 261 ALA A N 1
ATOM 2109 C CA . ALA A 1 261 ? 11.143 2.191 -22.511 1.00 86.38 261 ALA A CA 1
ATOM 2110 C C . ALA A 1 261 ? 11.351 3.297 -21.459 1.00 86.38 261 ALA A C 1
ATOM 2112 O O . ALA A 1 261 ? 11.050 4.463 -21.723 1.00 86.38 261 ALA A O 1
ATOM 2113 N N . ILE A 1 262 ? 11.898 2.962 -20.285 1.00 86.75 262 ILE A N 1
ATOM 2114 C CA . ILE A 1 262 ? 12.198 3.938 -19.224 1.00 86.75 262 ILE A CA 1
ATOM 2115 C C . ILE A 1 262 ? 13.270 4.934 -19.679 1.00 86.75 262 ILE A C 1
ATOM 2117 O O . ILE A 1 262 ? 13.096 6.138 -19.479 1.00 86.75 262 ILE A O 1
ATOM 2121 N N . ARG A 1 263 ? 14.333 4.458 -20.342 1.00 86.44 263 ARG A N 1
ATOM 2122 C CA . ARG A 1 263 ? 15.396 5.317 -20.891 1.00 86.44 263 ARG A CA 1
ATOM 2123 C C . ARG A 1 263 ? 14.860 6.286 -21.946 1.00 86.44 263 ARG A C 1
ATOM 2125 O O . ARG A 1 263 ? 15.179 7.469 -21.902 1.00 86.44 263 ARG A O 1
ATOM 2132 N N . HIS A 1 264 ? 13.983 5.824 -22.838 1.00 78.69 264 HIS A N 1
ATOM 2133 C CA . HIS A 1 264 ? 13.373 6.687 -23.856 1.00 78.69 264 HIS A CA 1
ATOM 2134 C C . HIS A 1 264 ? 12.453 7.768 -23.272 1.00 78.69 264 HIS A C 1
ATOM 2136 O O . HIS A 1 264 ? 12.415 8.872 -23.804 1.00 78.69 264 HIS A O 1
ATOM 2142 N N . ARG A 1 265 ? 11.755 7.499 -22.159 1.00 73.69 265 ARG A N 1
ATOM 2143 C CA . ARG A 1 265 ? 10.927 8.507 -21.462 1.00 73.69 265 ARG A CA 1
ATOM 2144 C C . ARG A 1 265 ? 11.748 9.608 -20.779 1.00 73.69 265 ARG A C 1
ATOM 2146 O O . ARG A 1 265 ? 11.189 10.648 -20.450 1.00 73.69 265 ARG A O 1
ATOM 2153 N N . GLY A 1 266 ? 13.031 9.356 -20.524 1.00 57.75 266 GLY A N 1
ATOM 2154 C CA . GLY A 1 266 ? 13.974 10.306 -19.932 1.00 57.75 266 GLY A CA 1
ATOM 2155 C C . GLY A 1 266 ? 14.759 11.142 -20.930 1.00 57.75 266 GLY A C 1
ATOM 2156 O O . GLY A 1 266 ? 15.400 12.113 -20.531 1.00 57.75 266 GLY A O 1
ATOM 2157 N N . ALA A 1 267 ? 14.734 10.773 -22.213 1.00 44.25 267 ALA A N 1
ATOM 2158 C CA . ALA A 1 267 ? 15.434 11.529 -23.235 1.00 44.25 267 ALA A CA 1
ATOM 2159 C C . ALA A 1 267 ? 14.811 12.933 -23.330 1.00 44.25 267 ALA A C 1
ATOM 2161 O O . ALA A 1 267 ? 13.585 13.040 -23.450 1.00 44.25 267 ALA A O 1
ATOM 2162 N N . PRO A 1 268 ? 15.613 14.014 -23.272 1.00 42.41 268 PRO A N 1
ATOM 2163 C CA . PRO A 1 268 ? 15.091 15.345 -23.520 1.00 42.41 268 PRO A CA 1
ATOM 2164 C C . PRO A 1 268 ? 14.428 15.343 -24.896 1.00 42.41 268 PRO A C 1
ATOM 2166 O O . PRO A 1 268 ? 15.024 14.902 -25.881 1.00 42.41 268 PRO A O 1
ATOM 2169 N N . VAL A 1 269 ? 13.181 15.815 -24.952 1.00 40.84 269 VAL A N 1
ATOM 2170 C CA . VAL A 1 269 ? 12.525 16.150 -26.216 1.00 40.84 269 VAL A CA 1
ATOM 2171 C C . VAL A 1 269 ? 13.501 17.062 -26.955 1.00 40.84 269 VAL A C 1
ATOM 2173 O O . VAL A 1 269 ? 13.880 18.105 -26.417 1.00 40.84 269 VAL A O 1
ATOM 2176 N N . ALA A 1 270 ? 13.973 16.631 -28.130 1.00 36.88 270 ALA A N 1
ATOM 2177 C CA . ALA A 1 270 ? 14.829 17.458 -28.969 1.00 36.88 270 ALA A CA 1
ATOM 2178 C C . ALA A 1 270 ? 14.170 18.842 -29.091 1.00 36.88 270 ALA A C 1
ATOM 2180 O O . ALA A 1 270 ? 12.946 18.892 -29.258 1.00 36.88 270 ALA A O 1
ATOM 2181 N N . PRO A 1 271 ? 14.918 19.950 -28.942 1.00 35.69 271 PRO A N 1
ATOM 2182 C CA . PRO A 1 271 ? 14.327 21.273 -29.032 1.00 35.69 271 PRO A CA 1
ATOM 2183 C C . PRO A 1 271 ? 13.578 21.359 -30.358 1.00 35.69 271 PRO A C 1
ATOM 2185 O O . PRO A 1 271 ? 14.171 21.204 -31.423 1.00 35.69 271 PRO A O 1
ATOM 2188 N N . VAL A 1 272 ? 12.259 21.538 -30.272 1.00 37.97 272 VAL A N 1
ATOM 2189 C CA . VAL A 1 272 ? 11.431 21.864 -31.427 1.00 37.97 272 VAL A CA 1
ATOM 2190 C C . VAL A 1 272 ? 12.060 23.106 -32.037 1.00 37.97 272 VAL A C 1
ATOM 2192 O O . VAL A 1 272 ? 12.170 24.128 -31.358 1.00 37.97 272 VAL A O 1
ATOM 2195 N N . GLU A 1 273 ? 12.528 22.992 -33.279 1.00 37.22 273 GLU A N 1
ATOM 2196 C CA . GLU A 1 273 ? 13.060 24.115 -34.040 1.00 37.22 273 GLU A CA 1
ATOM 2197 C C . GLU A 1 273 ? 12.004 25.220 -34.044 1.00 37.22 273 GLU A C 1
ATOM 2199 O O . GLU A 1 273 ? 10.942 25.115 -34.664 1.00 37.22 273 GLU A O 1
ATOM 2204 N N . THR A 1 274 ? 12.258 26.278 -33.279 1.00 33.09 274 THR A N 1
ATOM 2205 C CA . THR A 1 274 ? 11.431 27.471 -33.304 1.00 33.09 274 THR A CA 1
ATOM 2206 C C . THR A 1 274 ? 11.676 28.144 -34.642 1.00 33.09 274 THR A C 1
ATOM 2208 O O . THR A 1 274 ? 12.662 28.854 -34.833 1.00 33.09 274 THR A O 1
ATOM 2211 N N . ASN A 1 275 ? 10.769 27.907 -35.591 1.00 35.56 275 ASN A N 1
ATOM 2212 C CA . ASN A 1 275 ? 10.684 28.698 -36.809 1.00 35.56 275 ASN A CA 1
ATOM 2213 C C . ASN A 1 275 ? 10.656 30.179 -36.415 1.00 35.56 275 ASN A C 1
ATOM 2215 O O . ASN A 1 275 ? 9.702 30.664 -35.802 1.00 35.56 275 ASN A O 1
ATOM 2219 N N . THR A 1 276 ? 11.721 30.896 -36.761 1.00 36.34 276 THR A N 1
ATOM 2220 C CA . THR A 1 276 ? 11.874 32.340 -36.596 1.00 36.34 276 THR A CA 1
ATOM 2221 C C . THR A 1 276 ? 10.973 33.068 -37.592 1.00 36.34 276 THR A C 1
ATOM 2223 O O . THR A 1 276 ? 11.421 33.719 -38.532 1.00 36.34 276 THR A O 1
ATOM 2226 N N . ALA A 1 277 ? 9.661 32.980 -37.389 1.00 33.94 277 ALA A N 1
ATOM 2227 C CA . ALA A 1 277 ? 8.711 33.852 -38.057 1.00 33.94 277 ALA A CA 1
ATOM 2228 C C . ALA A 1 277 ? 8.652 35.182 -37.293 1.00 33.94 277 ALA A C 1
ATOM 2230 O O . ALA A 1 277 ? 8.191 35.256 -36.156 1.00 33.94 277 ALA A O 1
ATOM 2231 N N . SER A 1 278 ? 9.153 36.243 -37.926 1.00 36.78 278 SER A N 1
ATOM 2232 C CA . SER A 1 278 ? 9.086 37.623 -37.443 1.00 36.78 278 SER A CA 1
ATOM 2233 C C . SER A 1 278 ? 7.629 38.058 -37.233 1.00 36.78 278 SER A C 1
ATOM 2235 O O . SER A 1 278 ? 6.958 38.519 -38.157 1.00 36.78 278 SER A O 1
ATOM 2237 N N . THR A 1 279 ? 7.120 37.950 -36.007 1.00 32.59 279 THR A N 1
ATOM 2238 C CA . THR A 1 279 ? 5.883 38.624 -35.608 1.00 32.59 279 THR A CA 1
ATOM 2239 C C . THR A 1 279 ? 6.194 40.088 -35.324 1.00 32.59 279 THR A C 1
ATOM 2241 O O . THR A 1 279 ? 6.636 40.452 -34.235 1.00 32.59 279 THR A O 1
ATOM 2244 N N . LYS A 1 280 ? 5.946 40.953 -36.312 1.00 37.28 280 LYS A N 1
ATOM 2245 C CA . LYS A 1 280 ? 5.790 42.396 -36.091 1.00 37.28 280 LYS A CA 1
ATOM 2246 C C . LYS A 1 280 ? 4.548 42.624 -35.222 1.00 37.28 280 LYS A C 1
ATOM 2248 O O . LYS A 1 280 ? 3.447 42.795 -35.736 1.00 37.28 280 LYS A O 1
ATOM 2253 N N . THR A 1 281 ? 4.707 42.633 -33.902 1.00 37.84 281 THR A N 1
ATOM 2254 C CA . THR A 1 281 ? 3.671 43.120 -32.985 1.00 37.84 281 THR A CA 1
ATOM 2255 C C . THR A 1 281 ? 3.629 44.644 -33.059 1.00 37.84 281 THR A C 1
ATOM 2257 O O . THR A 1 281 ? 4.556 45.327 -32.620 1.00 37.84 281 THR A O 1
ATOM 2260 N N . GLY A 1 282 ? 2.561 45.186 -33.646 1.00 41.38 282 GLY A N 1
ATOM 2261 C CA . GLY A 1 282 ? 2.277 46.617 -33.661 1.00 41.38 282 GLY A CA 1
ATOM 2262 C C . GLY A 1 282 ? 1.978 47.136 -32.256 1.00 41.38 282 GLY A C 1
ATOM 2263 O O . GLY A 1 282 ? 0.836 47.100 -31.810 1.00 41.38 282 GLY A O 1
ATOM 2264 N N . PHE A 1 283 ? 3.003 47.647 -31.577 1.00 35.56 283 PHE A N 1
ATOM 2265 C CA . PHE A 1 283 ? 2.868 48.437 -30.354 1.00 35.56 283 PHE A CA 1
ATOM 2266 C C . PHE A 1 283 ? 2.133 49.748 -30.681 1.00 35.56 283 PHE A C 1
ATOM 2268 O O . PHE A 1 283 ? 2.661 50.610 -31.390 1.00 35.56 283 PHE A O 1
ATOM 2275 N N . ARG A 1 284 ? 0.897 49.918 -30.195 1.00 51.06 284 ARG A N 1
ATOM 2276 C CA . ARG A 1 284 ? 0.156 51.182 -30.337 1.00 51.06 284 ARG A CA 1
ATOM 2277 C C . ARG A 1 284 ? 0.622 52.169 -29.262 1.00 51.06 284 ARG A C 1
ATOM 2279 O O . ARG A 1 284 ? 0.761 51.829 -28.093 1.00 51.06 284 ARG A O 1
ATOM 2286 N N . LYS A 1 285 ? 0.822 53.433 -29.659 1.00 44.16 285 LYS A N 1
ATOM 2287 C CA . LYS A 1 285 ? 1.286 54.557 -28.811 1.00 44.16 285 LYS A CA 1
ATOM 2288 C C . LYS A 1 285 ? 0.427 54.832 -27.556 1.00 44.16 285 LYS A C 1
ATOM 2290 O O . LYS A 1 285 ? 0.831 55.636 -26.718 1.00 44.16 285 LYS A O 1
ATOM 2295 N N . SER A 1 286 ? -0.733 54.191 -27.407 1.00 46.81 286 SER A N 1
ATOM 2296 C CA . SER A 1 286 ? -1.582 54.252 -26.209 1.00 46.81 286 SER A CA 1
ATOM 2297 C C . SER A 1 286 ? -0.943 53.589 -24.986 1.00 46.81 286 SER A C 1
ATOM 2299 O O . SER A 1 286 ? -1.118 54.080 -23.872 1.00 46.81 286 SER A O 1
ATOM 2301 N N . ASP A 1 287 ? -0.137 52.543 -25.185 1.00 52.06 287 ASP A N 1
ATOM 2302 C CA . ASP A 1 287 ? 0.352 51.699 -24.082 1.00 52.06 287 ASP A CA 1
ATOM 2303 C C . ASP A 1 287 ? 1.519 52.346 -23.321 1.00 52.06 287 ASP A C 1
ATOM 2305 O O . ASP A 1 287 ? 1.705 52.127 -22.123 1.00 52.06 287 ASP A O 1
ATOM 2309 N N . GLN A 1 288 ? 2.255 53.250 -23.978 1.00 55.19 288 GLN A N 1
ATOM 2310 C CA . GLN A 1 288 ? 3.292 54.058 -23.329 1.00 55.19 288 GLN A CA 1
ATOM 2311 C C . GLN A 1 288 ? 2.718 55.096 -22.357 1.00 55.19 288 GLN A C 1
ATOM 2313 O O . GLN A 1 288 ? 3.357 55.393 -21.347 1.00 55.19 288 GLN A O 1
ATOM 2318 N N . ARG A 1 289 ? 1.516 55.637 -22.612 1.00 51.25 289 ARG A N 1
ATOM 2319 C CA . ARG A 1 289 ? 0.877 56.590 -21.685 1.00 51.25 289 ARG A CA 1
ATOM 2320 C C . ARG A 1 289 ? 0.435 55.904 -20.395 1.00 51.25 289 ARG A C 1
ATOM 2322 O O . ARG A 1 289 ? 0.666 56.445 -19.318 1.00 51.25 289 ARG A O 1
ATOM 2329 N N . LEU A 1 290 ? -0.093 54.687 -20.501 1.00 50.12 290 LEU A N 1
ATOM 2330 C CA . LEU A 1 290 ? -0.590 53.914 -19.362 1.00 50.12 290 LEU A CA 1
ATOM 2331 C C . LEU A 1 290 ? 0.558 53.452 -18.441 1.00 50.12 290 LEU A C 1
ATOM 2333 O O . LEU A 1 290 ? 0.474 53.580 -17.220 1.00 50.12 290 LEU A O 1
ATOM 2337 N N . LEU A 1 291 ? 1.696 53.043 -19.016 1.00 52.47 291 LEU A N 1
ATOM 2338 C CA . LEU A 1 291 ? 2.930 52.764 -18.265 1.00 52.47 291 LEU A CA 1
ATOM 2339 C C . LEU A 1 291 ? 3.514 54.013 -17.582 1.00 52.47 291 LEU A C 1
ATOM 2341 O O . LEU A 1 291 ? 4.041 53.929 -16.468 1.00 52.47 291 LEU A O 1
ATOM 2345 N N . HIS A 1 292 ? 3.409 55.184 -18.217 1.00 53.94 292 HIS A N 1
ATOM 2346 C CA . HIS A 1 292 ? 3.906 56.433 -17.642 1.00 53.94 292 HIS A CA 1
ATOM 2347 C C . HIS A 1 292 ? 3.019 56.944 -16.489 1.00 53.94 292 HIS A C 1
ATOM 2349 O O . HIS A 1 292 ? 3.541 57.499 -15.515 1.00 53.94 292 HIS A O 1
ATOM 2355 N N . GLU A 1 293 ? 1.704 56.719 -16.554 1.00 52.34 293 GLU A N 1
ATOM 2356 C CA . GLU A 1 293 ? 0.756 57.031 -15.475 1.00 52.34 293 GLU A CA 1
ATOM 2357 C C . GLU A 1 293 ? 0.918 56.104 -14.263 1.00 52.34 293 GLU A C 1
ATOM 2359 O O . GLU A 1 293 ? 0.918 56.581 -13.125 1.00 52.34 293 GLU A O 1
ATOM 2364 N N . LEU A 1 294 ? 1.156 54.806 -14.484 1.00 52.97 294 LEU A N 1
ATOM 2365 C CA . LEU A 1 294 ? 1.421 53.843 -13.407 1.00 52.97 294 LEU A CA 1
ATOM 2366 C C . LEU A 1 294 ? 2.737 54.143 -12.668 1.00 52.97 294 LEU A C 1
ATOM 2368 O O . LEU A 1 294 ? 2.801 54.026 -11.444 1.00 52.97 294 LEU A O 1
ATOM 2372 N N . ASN A 1 295 ? 3.762 54.630 -13.375 1.00 53.94 295 ASN A N 1
ATOM 2373 C CA . ASN A 1 295 ? 5.029 55.037 -12.758 1.00 53.94 295 ASN A CA 1
ATOM 2374 C C . ASN A 1 295 ? 4.948 56.354 -11.958 1.00 53.94 295 ASN A C 1
ATOM 2376 O O . ASN A 1 295 ? 5.787 56.572 -11.081 1.00 53.94 295 ASN A O 1
ATOM 2380 N N . ARG A 1 296 ? 3.944 57.217 -12.193 1.00 50.00 296 ARG A N 1
ATOM 2381 C CA . ARG A 1 296 ? 3.737 58.458 -11.411 1.00 50.00 296 ARG A CA 1
ATOM 2382 C C . ARG A 1 296 ? 3.063 58.228 -10.053 1.00 50.00 296 ARG A C 1
ATOM 2384 O O . ARG A 1 296 ? 3.163 59.101 -9.197 1.00 50.00 296 ARG A O 1
ATOM 2391 N N . LYS A 1 297 ? 2.443 57.067 -9.805 1.00 46.44 297 LYS A N 1
ATOM 2392 C CA . LYS A 1 297 ? 1.802 56.724 -8.516 1.00 46.44 297 LYS A CA 1
ATOM 2393 C C . LYS A 1 297 ? 2.707 55.929 -7.558 1.00 46.44 297 LYS A C 1
ATOM 2395 O O . LYS A 1 297 ? 2.228 55.105 -6.782 1.00 46.44 297 LYS A O 1
ATOM 2400 N N . ARG A 1 298 ? 4.021 56.188 -7.551 1.00 41.94 298 ARG A N 1
ATOM 2401 C CA . ARG A 1 298 ? 4.899 55.712 -6.466 1.00 41.94 298 ARG A CA 1
ATOM 2402 C C . ARG A 1 298 ? 4.681 56.568 -5.212 1.00 41.94 298 ARG A C 1
ATOM 2404 O O . ARG A 1 298 ? 5.087 57.724 -5.167 1.00 41.94 298 ARG A O 1
ATOM 2411 N N . LEU A 1 299 ? 4.042 55.973 -4.203 1.00 47.41 299 LEU A N 1
ATOM 2412 C CA . LEU A 1 299 ? 3.974 56.478 -2.826 1.00 47.41 299 LEU A CA 1
ATOM 2413 C C . LEU A 1 299 ? 5.381 56.843 -2.298 1.00 47.41 299 LEU A C 1
ATOM 2415 O O . LEU A 1 299 ? 6.358 56.177 -2.659 1.00 47.41 299 LEU A O 1
ATOM 2419 N N . PRO A 1 300 ? 5.513 57.873 -1.440 1.00 40.44 300 PRO A N 1
ATOM 2420 C CA . PRO A 1 300 ? 6.812 58.323 -0.953 1.00 40.44 300 PRO A CA 1
ATOM 2421 C C . PRO A 1 300 ? 7.526 57.223 -0.157 1.00 40.44 300 PRO A C 1
ATOM 2423 O O . PRO A 1 300 ? 6.907 56.483 0.610 1.00 40.44 300 PRO A O 1
ATOM 2426 N N . LYS A 1 301 ? 8.855 57.145 -0.332 1.00 40.84 301 LYS A N 1
ATOM 2427 C CA . LYS A 1 301 ? 9.767 56.285 0.438 1.00 40.84 301 LYS A CA 1
ATOM 2428 C C . LYS A 1 301 ? 9.477 56.439 1.935 1.00 40.84 301 LYS A C 1
ATOM 2430 O O . LYS A 1 301 ? 9.819 57.463 2.528 1.00 40.84 301 LYS A O 1
ATOM 2435 N N . ARG A 1 302 ? 8.897 55.408 2.560 1.00 35.06 302 ARG A N 1
ATOM 2436 C CA . ARG A 1 302 ? 8.920 55.272 4.021 1.00 35.06 302 ARG A CA 1
ATOM 2437 C C . ARG A 1 302 ? 10.383 55.264 4.465 1.00 35.06 302 ARG A C 1
ATOM 2439 O O . ARG A 1 302 ? 11.197 54.512 3.928 1.00 35.06 302 ARG A O 1
ATOM 2446 N N . ARG A 1 303 ? 10.711 56.150 5.408 1.00 34.72 303 ARG A N 1
ATOM 2447 C CA . ARG A 1 303 ? 12.000 56.171 6.105 1.00 34.72 303 ARG A CA 1
ATOM 2448 C C . ARG A 1 303 ? 12.259 54.780 6.689 1.00 34.72 303 ARG A C 1
ATOM 2450 O O . ARG A 1 303 ? 11.341 54.182 7.242 1.00 34.72 303 ARG A O 1
ATOM 2457 N N . ARG A 1 304 ? 13.497 54.290 6.549 1.00 38.72 304 ARG A N 1
ATOM 2458 C CA . ARG A 1 304 ? 14.030 53.154 7.315 1.00 38.72 304 ARG A CA 1
ATOM 2459 C C . ARG A 1 304 ? 13.773 53.443 8.797 1.00 38.72 304 ARG A C 1
ATOM 2461 O O . ARG A 1 304 ? 14.436 54.305 9.361 1.00 38.72 304 ARG A O 1
ATOM 2468 N N . SER A 1 305 ? 12.773 52.788 9.368 1.00 36.22 305 SER A N 1
ATOM 2469 C CA . SER A 1 305 ? 12.643 52.578 10.804 1.00 36.22 305 SER A CA 1
ATOM 2470 C C . SER A 1 305 ? 13.299 51.240 11.125 1.00 36.22 305 SER A C 1
ATOM 2472 O O . SER A 1 305 ? 13.170 50.288 10.353 1.00 36.22 305 SER A O 1
ATOM 2474 N N . ASP A 1 306 ? 14.043 51.236 12.217 1.00 34.41 306 ASP A N 1
ATOM 2475 C CA . ASP A 1 306 ? 15.029 50.244 12.619 1.00 34.41 306 ASP A CA 1
ATOM 2476 C C . ASP A 1 306 ? 14.526 48.792 12.673 1.00 34.41 306 ASP A C 1
ATOM 2478 O O . ASP A 1 306 ? 13.347 48.509 12.889 1.00 34.41 306 ASP A O 1
ATOM 2482 N N . GLN A 1 307 ? 15.468 47.868 12.462 1.00 33.66 307 GLN A N 1
ATOM 2483 C CA . GLN A 1 307 ? 15.309 46.425 12.645 1.00 33.66 307 GLN A CA 1
ATOM 2484 C C . GLN A 1 307 ? 14.703 46.087 14.018 1.00 33.66 307 GLN A C 1
ATOM 2486 O O . GLN A 1 307 ? 15.232 46.538 15.032 1.00 33.66 307 GLN A O 1
ATOM 2491 N N . PRO A 1 308 ? 13.751 45.143 14.090 1.00 36.12 308 PRO A N 1
ATOM 2492 C CA . PRO A 1 308 ? 13.581 44.307 15.263 1.00 36.12 308 PRO A CA 1
ATOM 2493 C C . PRO A 1 308 ? 14.004 42.877 14.913 1.00 36.12 308 PRO A C 1
ATOM 2495 O O . PRO A 1 308 ? 13.206 41.946 14.934 1.00 36.12 308 PRO A O 1
ATOM 2498 N N . GLU A 1 309 ? 15.279 42.696 14.573 1.00 42.78 309 GLU A N 1
ATOM 2499 C CA . GLU A 1 309 ? 15.901 41.374 14.465 1.00 42.78 309 GLU A CA 1
ATOM 2500 C C . GLU A 1 309 ? 16.966 41.235 15.553 1.00 42.78 309 GLU A C 1
ATOM 2502 O O . GLU A 1 309 ? 18.140 41.030 15.281 1.00 42.78 309 GLU A O 1
ATOM 2507 N N . LEU A 1 310 ? 16.558 41.438 16.812 1.00 40.22 310 LEU A N 1
ATOM 2508 C CA . LEU A 1 310 ? 17.351 41.068 17.989 1.00 40.22 310 LEU A CA 1
ATOM 2509 C C . LEU A 1 310 ? 16.527 41.032 19.295 1.00 40.22 310 LEU A C 1
ATOM 2511 O O . LEU A 1 310 ? 17.060 41.291 20.361 1.00 40.22 310 LEU A O 1
ATOM 2515 N N . GLU A 1 311 ? 15.233 40.692 19.246 1.00 36.94 311 GLU A N 1
ATOM 2516 C CA . GLU A 1 311 ? 14.379 40.574 20.456 1.00 36.94 311 GLU A CA 1
ATOM 2517 C C . GLU A 1 311 ? 13.448 39.338 20.450 1.00 36.94 311 GLU A C 1
ATOM 2519 O O . GLU A 1 311 ? 12.633 39.164 21.348 1.00 36.94 311 GLU A O 1
ATOM 2524 N N . LEU A 1 312 ? 13.603 38.401 19.501 1.00 37.56 312 LEU A N 1
ATOM 2525 C CA . LEU A 1 312 ? 12.859 37.121 19.493 1.00 37.56 312 LEU A CA 1
ATOM 2526 C C . LEU A 1 312 ? 13.725 35.882 19.787 1.00 37.56 312 LEU A C 1
ATOM 2528 O O . LEU A 1 312 ? 13.242 34.755 19.744 1.00 37.56 312 LEU A O 1
ATOM 2532 N N . GLN A 1 313 ? 14.984 36.085 20.192 1.00 39.03 313 GLN A N 1
ATOM 2533 C CA . GLN A 1 313 ? 15.882 35.033 20.699 1.00 39.03 313 GLN A CA 1
ATOM 2534 C C . GLN A 1 313 ? 16.074 35.060 22.230 1.00 39.03 313 GLN A C 1
ATOM 2536 O O . GLN A 1 313 ? 16.991 34.428 22.752 1.00 39.03 313 GLN A O 1
ATOM 2541 N N . LYS A 1 314 ? 15.197 35.751 22.978 1.00 40.34 314 LYS A N 1
ATOM 2542 C CA . LYS A 1 314 ? 15.239 35.810 24.457 1.00 40.34 314 LYS A CA 1
ATOM 2543 C C . LYS A 1 314 ? 13.941 35.420 25.180 1.00 40.34 314 LYS A C 1
ATOM 2545 O O . LYS A 1 314 ? 13.820 35.656 26.376 1.00 40.34 314 LYS A O 1
ATOM 2550 N N . LEU A 1 315 ? 13.021 34.714 24.520 1.00 39.38 315 LEU A N 1
ATOM 2551 C CA . LEU A 1 315 ? 11.889 34.049 25.184 1.00 39.38 315 LEU A CA 1
ATOM 2552 C C . LEU A 1 315 ? 11.825 32.576 24.765 1.00 39.38 315 LEU A C 1
ATOM 2554 O O . LEU A 1 315 ? 11.064 32.181 23.891 1.00 39.38 315 LEU A O 1
ATOM 2558 N N . GLY A 1 316 ? 12.681 31.761 25.384 1.00 37.09 316 GLY A N 1
ATOM 2559 C CA . GLY A 1 316 ? 12.721 30.312 25.143 1.00 37.09 316 GLY A CA 1
ATOM 2560 C C . GLY A 1 316 ? 13.705 29.505 25.993 1.00 37.09 316 GLY A C 1
ATOM 2561 O O . GLY A 1 316 ? 13.720 28.283 25.892 1.00 37.09 316 GLY A O 1
ATOM 2562 N N . SER A 1 317 ? 14.489 30.149 26.865 1.00 45.12 317 SER A N 1
ATOM 2563 C CA . SER A 1 317 ? 15.512 29.475 27.675 1.00 45.12 317 SER A CA 1
ATOM 2564 C C . SER A 1 317 ? 15.430 29.890 29.143 1.00 45.12 317 SER A C 1
ATOM 2566 O O . SER A 1 317 ? 16.314 30.566 29.654 1.00 45.12 317 SER A O 1
ATOM 2568 N N . SER A 1 318 ? 14.364 29.493 29.843 1.00 37.69 318 SER A N 1
ATOM 2569 C CA . SER A 1 318 ? 14.388 29.400 31.309 1.00 37.69 318 SER A CA 1
ATOM 2570 C C . SER A 1 318 ? 13.303 28.452 31.824 1.00 37.69 318 SER A C 1
ATOM 2572 O O . SER A 1 318 ? 12.251 28.863 32.296 1.00 37.69 318 SER A O 1
ATOM 2574 N N . VAL A 1 319 ? 13.572 27.148 31.748 1.00 36.25 319 VAL A N 1
ATOM 2575 C CA . VAL A 1 319 ? 13.030 26.187 32.717 1.00 36.25 319 VAL A CA 1
ATOM 2576 C C . VAL A 1 319 ? 14.221 25.406 33.254 1.00 36.25 319 VAL A C 1
ATOM 2578 O O . VAL A 1 319 ? 14.689 24.438 32.655 1.00 36.25 319 VAL A O 1
ATOM 2581 N N . LYS A 1 320 ? 14.762 25.870 34.383 1.00 33.69 320 LYS A N 1
ATOM 2582 C CA . LYS A 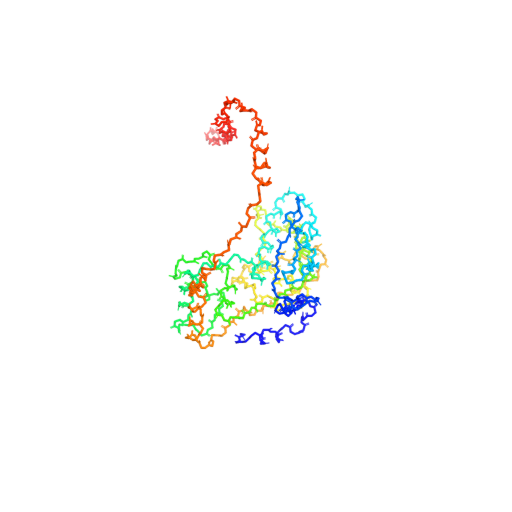1 320 ? 15.712 25.095 35.181 1.00 33.69 320 LYS A CA 1
ATOM 2583 C C . LYS A 1 320 ? 14.972 23.863 35.712 1.00 33.69 320 LYS A C 1
ATOM 2585 O O . LYS A 1 320 ? 14.018 23.996 36.471 1.00 33.69 320 LYS A O 1
ATOM 2590 N N . ARG A 1 321 ? 15.422 22.664 35.329 1.00 35.22 321 ARG A N 1
ATOM 2591 C CA . ARG A 1 321 ? 15.090 21.422 36.045 1.00 35.22 321 ARG A CA 1
ATOM 2592 C C . ARG A 1 321 ? 15.559 21.566 37.501 1.00 35.22 321 ARG A C 1
ATOM 2594 O O . ARG A 1 321 ? 16.741 21.863 37.692 1.00 35.22 321 ARG A O 1
ATOM 2601 N N . PRO A 1 322 ? 14.724 21.322 38.522 1.00 35.09 322 PRO A N 1
ATOM 2602 C CA . PRO A 1 322 ? 15.245 21.131 39.864 1.00 35.09 322 PRO A CA 1
ATOM 2603 C C . PRO A 1 322 ? 16.084 19.845 39.898 1.00 35.09 322 PRO A C 1
ATOM 2605 O O . PRO A 1 322 ? 15.645 18.773 39.480 1.00 35.09 322 PRO A O 1
ATOM 2608 N N . ARG A 1 323 ? 17.331 19.984 40.362 1.00 33.94 323 ARG A N 1
ATOM 2609 C CA . ARG A 1 323 ? 18.222 18.878 40.724 1.00 33.94 323 ARG A CA 1
ATOM 2610 C C . ARG A 1 323 ? 17.597 18.129 41.902 1.00 33.94 323 ARG A C 1
ATOM 2612 O O . ARG A 1 323 ? 17.393 18.725 42.955 1.00 33.94 323 ARG A O 1
ATOM 2619 N N . SER A 1 324 ? 17.338 16.833 41.744 1.00 34.53 324 SER A N 1
ATOM 2620 C CA . SER A 1 324 ? 17.074 15.940 42.871 1.00 34.53 324 SER A CA 1
ATOM 2621 C C . SER A 1 324 ? 18.354 15.816 43.698 1.00 34.53 324 SER A C 1
ATOM 2623 O O . SER A 1 324 ? 19.333 15.212 43.253 1.00 34.53 324 SER A O 1
ATOM 2625 N N . VAL A 1 325 ? 18.365 16.438 44.873 1.00 36.06 325 VAL A N 1
ATOM 2626 C CA . VAL A 1 325 ? 19.436 16.281 45.854 1.00 36.06 325 VAL A CA 1
ATOM 2627 C C . VAL A 1 325 ? 19.260 14.921 46.519 1.00 36.06 325 VAL A C 1
ATOM 2629 O O . VAL A 1 325 ? 18.227 14.629 47.115 1.00 36.06 325 VAL A O 1
ATOM 2632 N N . LEU A 1 326 ? 20.292 14.095 46.371 1.00 36.91 326 LEU A N 1
ATOM 2633 C CA . LEU A 1 326 ? 20.548 12.906 47.167 1.00 36.91 326 LEU A CA 1
ATOM 2634 C C . LEU A 1 326 ? 20.611 13.332 48.646 1.00 36.91 326 LEU A C 1
ATOM 2636 O O . LEU A 1 326 ? 21.552 14.015 49.046 1.00 36.91 326 LEU A O 1
ATOM 2640 N N . ALA A 1 327 ? 19.625 12.949 49.453 1.00 34.59 327 ALA A N 1
ATOM 2641 C CA . ALA A 1 327 ? 19.727 13.020 50.905 1.00 34.59 327 ALA A CA 1
ATOM 2642 C C . ALA A 1 327 ? 20.149 11.640 51.414 1.00 34.59 327 ALA A C 1
ATOM 2644 O O . ALA A 1 327 ? 19.358 10.699 51.446 1.00 34.59 327 ALA A O 1
ATOM 2645 N N . ALA A 1 328 ? 21.425 11.525 51.774 1.00 36.41 328 ALA A N 1
ATOM 2646 C CA . ALA A 1 328 ? 21.949 10.425 52.560 1.00 36.41 328 ALA A CA 1
ATOM 2647 C C . ALA A 1 328 ? 22.286 10.930 53.970 1.00 36.41 328 ALA A C 1
ATOM 2649 O O . ALA A 1 328 ? 22.981 11.934 54.109 1.00 36.41 328 ALA A O 1
ATOM 2650 N N . ARG A 1 329 ? 21.879 10.112 54.955 1.00 36.56 329 ARG A N 1
ATOM 2651 C CA . ARG A 1 329 ? 22.297 10.009 56.371 1.00 36.56 329 ARG A CA 1
ATOM 2652 C C . ARG A 1 329 ? 21.519 10.801 57.429 1.00 36.56 329 ARG A C 1
ATOM 2654 O O . ARG A 1 329 ? 21.639 12.013 57.514 1.00 36.56 329 ARG A O 1
ATOM 2661 N N . LEU A 1 330 ? 20.885 10.037 58.328 1.00 32.81 330 LEU A N 1
ATOM 2662 C CA . LEU A 1 330 ? 21.167 9.907 59.777 1.00 32.81 330 LEU A CA 1
ATOM 2663 C C . LEU A 1 330 ? 20.384 8.662 60.265 1.00 32.81 330 LEU A C 1
ATOM 2665 O O . LEU A 1 330 ? 19.190 8.572 60.021 1.00 32.81 330 LEU A O 1
ATOM 2669 N N . ARG A 1 331 ? 21.041 7.542 60.612 1.00 36.25 331 ARG A N 1
ATOM 2670 C CA . ARG A 1 331 ? 21.420 7.129 61.984 1.00 36.25 331 ARG A CA 1
ATOM 2671 C C . ARG A 1 331 ? 20.299 7.319 63.018 1.00 36.25 331 ARG A C 1
ATOM 2673 O O . ARG A 1 331 ? 20.177 8.412 63.560 1.00 36.25 331 ARG A O 1
ATOM 2680 N N . LEU A 1 332 ? 19.585 6.237 63.327 1.00 38.19 332 LEU A N 1
ATOM 2681 C CA . LEU A 1 332 ? 19.633 5.509 64.604 1.00 38.19 332 LEU A CA 1
ATOM 2682 C C . LEU A 1 332 ? 19.077 4.098 64.394 1.00 38.19 332 LEU A C 1
ATOM 2684 O O . LEU A 1 332 ? 18.138 3.977 63.575 1.00 38.19 332 LEU A O 1
#

Foldseek 3Di:
DAADQVSLCVLCVVVCVQFAPPPPPPPQPADPVPRANDWDWDDDPPDPQDIWTARPVPRDIDPPDRPCPVCNVDPDDDDDLVVVVVVVLVVLLCLLVLVDDDDDLVVLLQLLCQQLVPPDQKDFLVNSCVSCVVVVNNVCSSNSQVSCCLLRVHHHTHGHPVLVVQLSVVVVLLPVLCVVLPDPPDSDDQDSLQSVQVSCVLVVNNQCNLQRDDDPDPVSVVVSLVSVCSSCVVVVRDRDDRDDDHHDMYGDDPSVVSSVVSVVVPDPDDPDPPDPDDDPDDDDPVVVVVVVVVVVPDDDDDPDDDDPPPDPVPPDDDDDDDDDDDDDDDDD

Sequence (332 aa):
MFDTQDAVAAAFADLEHLLEERQPAHARYVCAVCGGTHFDRGSNPGHSECYYDVCTSCGTIMASTFGVCDDQRYPPRRSTSNYKRIHHWHERISQLLLQESAIPHDDFLQIAERLLDGSHTVINKDVIRSVLRSLNMQLYIEKWLQIIQRVTGIEPPKPGNQLLMMLDHSFTELQQPFTHFKAQGRKNFLNYNYVFCRLFQKLGCAQFCMFFPLIKSRQKLRALDEMWESMVSSLQWPVKPLQQIAPFAVKLEQPAALLAAIRHRGAPVAPVETNTASTKTGFRKSDQRLLHELNRKRLPKRRRSDQPELELQKLGSSVKRPRSVLAARLRL

Secondary structure (DSSP, 8-state):
-BSSHHHHHHTTGGGGGGBPP---TT-----TTT----EEEEE-TT-TT-EEEEETTT--EE-------HHHHS-----STHHHHHHHHHHHHHHHTT-SPPPPHHHHHHHHHHHSSSS-SEEEHHHHHHHHHHTT-GGGGGGHHHHHHHHH---PPPBPHHHHHHHHHHHHHTHHHHHHHSPTT--S-S-HHHHHHHHHHHTT-GGGGGGSPPPS-HHHHHHHHHHHHHHHHHTT----PPP--PPPEEE---HHHHHHHHHHHHSPPPPP------------THHHHHHHHHHHT-------PPP--SSSSSSS---PPPP---------

Radius of gyration: 28.73 Å; chains: 1; bounding box: 42×71×103 Å

pLDDT: mean 76.28, std 23.34, range [32.59, 98.12]